Protein AF-A0A2I0QW01-F1 (afdb_monomer)

InterPro domains:
  IPR014247 Sporulation lipoprotein YhcN/YlaJ [TIGR02898] (6-154)
  IPR019076 Sporulation lipoprotein YhcN/YlaJ-like [PF09580] (42-152)

pLDDT: mean 74.44, std 20.13, range [31.58, 97.44]

Nearest PDB structures (foldseek):
  7peg-assembly2_B  TM=7.016E-01  e=1.013E-04  Bacillus subtilis subsp. subtilis str. 168
  1yj7-assembly1_A  TM=6.387E-01  e=4.327E-04  Escherichia coli
  4oyc-assembly1_A  TM=6.445E-01  e=5.310E-03  Salmonella enterica subsp. enterica serovar Typhimurium str. LT2
  7pnw-assembly1_C  TM=6.372E-01  e=1.034E-01  Mus musculus
  8css-assembly1_C  TM=6.111E-01  e=2.972E-01  Homo sapiens

Structure (mmCIF, N/CA/C/O backbone):
data_AF-A0A2I0QW01-F1
#
_entry.id   AF-A0A2I0QW01-F1
#
loop_
_atom_site.group_PDB
_atom_site.id
_atom_site.type_symbol
_atom_site.label_atom_id
_atom_site.label_alt_id
_atom_site.label_comp_id
_atom_site.label_asym_id
_atom_site.label_entity_id
_atom_site.label_seq_id
_atom_site.pdbx_PDB_ins_code
_atom_site.Cartn_x
_atom_site.Cartn_y
_atom_site.Cartn_z
_atom_site.occupancy
_atom_site.B_iso_or_equiv
_atom_site.auth_seq_id
_atom_site.auth_comp_id
_atom_site.auth_asym_id
_atom_site.auth_atom_id
_atom_site.pdbx_PDB_model_num
ATOM 1 N N . MET A 1 1 ? 42.272 -13.228 -63.663 1.00 55.66 1 MET A N 1
ATOM 2 C CA . MET A 1 1 ? 41.146 -12.606 -62.938 1.00 55.66 1 MET A CA 1
ATOM 3 C C . MET A 1 1 ? 40.377 -13.722 -62.266 1.00 55.66 1 MET A C 1
ATOM 5 O O . MET A 1 1 ? 39.712 -14.513 -62.926 1.00 55.66 1 MET A O 1
ATOM 9 N N . ASP A 1 2 ? 40.617 -13.856 -60.971 1.00 59.88 2 ASP A N 1
ATOM 10 C CA . ASP A 1 2 ? 40.276 -15.014 -60.158 1.00 59.88 2 ASP A CA 1
ATOM 11 C C . ASP A 1 2 ? 38.780 -15.045 -59.821 1.00 59.88 2 ASP A C 1
ATOM 13 O O . ASP A 1 2 ? 38.305 -14.390 -58.896 1.00 59.88 2 ASP A O 1
ATOM 17 N N . TYR A 1 3 ? 38.022 -15.863 -60.555 1.00 69.38 3 TYR A N 1
ATOM 18 C CA . TYR A 1 3 ? 36.582 -16.099 -60.349 1.00 69.38 3 TYR A CA 1
ATOM 19 C C . TYR A 1 3 ? 36.246 -16.771 -59.001 1.00 69.38 3 TYR A C 1
ATOM 21 O O . TYR A 1 3 ? 35.075 -16.923 -58.644 1.00 69.38 3 TYR A O 1
ATOM 29 N N . LYS A 1 4 ? 37.269 -17.153 -58.223 1.00 63.94 4 LYS A N 1
ATOM 30 C CA . LYS A 1 4 ? 37.130 -17.674 -56.857 1.00 63.94 4 LYS A CA 1
ATOM 31 C C . LYS A 1 4 ? 36.632 -16.604 -55.877 1.00 63.94 4 LYS A C 1
ATOM 33 O O . LYS A 1 4 ? 35.818 -16.923 -55.019 1.00 63.94 4 LYS A O 1
ATOM 38 N N . GLY A 1 5 ? 37.037 -15.340 -56.044 1.00 63.25 5 GLY A N 1
ATOM 39 C CA . GLY A 1 5 ? 36.533 -14.230 -55.220 1.00 63.25 5 GLY A CA 1
ATOM 40 C C . GLY A 1 5 ? 35.102 -13.812 -55.578 1.00 63.25 5 GLY A C 1
ATOM 41 O O . GLY A 1 5 ? 34.325 -13.437 -54.705 1.00 63.25 5 GLY A O 1
ATOM 42 N N . LEU A 1 6 ? 34.728 -13.950 -56.855 1.00 65.06 6 LEU A N 1
ATOM 43 C CA . LEU A 1 6 ? 33.406 -13.570 -57.360 1.00 65.06 6 LEU A CA 1
ATOM 44 C C . LEU A 1 6 ? 32.291 -14.490 -56.834 1.00 65.06 6 LEU A C 1
ATOM 46 O O . LEU A 1 6 ? 31.213 -14.014 -56.491 1.00 65.06 6 LEU A O 1
ATOM 50 N N . ASN A 1 7 ? 32.566 -15.793 -56.699 1.00 66.06 7 ASN A N 1
ATOM 51 C CA . ASN A 1 7 ? 31.609 -16.736 -56.110 1.00 66.06 7 ASN A CA 1
ATOM 52 C C . ASN A 1 7 ? 31.378 -16.467 -54.614 1.00 66.06 7 ASN A C 1
ATOM 54 O O . ASN A 1 7 ? 30.243 -16.518 -54.154 1.00 66.06 7 ASN A O 1
ATOM 58 N N . ILE A 1 8 ? 32.427 -16.115 -53.865 1.00 76.38 8 ILE A N 1
ATOM 59 C CA . ILE A 1 8 ? 32.312 -15.778 -52.437 1.00 76.38 8 ILE A CA 1
ATOM 60 C C . ILE A 1 8 ? 31.498 -14.493 -52.227 1.00 76.38 8 ILE A C 1
ATOM 62 O O . ILE A 1 8 ? 30.670 -14.434 -51.322 1.00 76.38 8 ILE A O 1
ATOM 66 N N . MET A 1 9 ? 31.664 -13.495 -53.098 1.00 72.19 9 MET A N 1
ATOM 67 C CA . MET A 1 9 ? 30.919 -12.235 -53.009 1.00 72.19 9 MET A CA 1
ATOM 68 C C . MET A 1 9 ? 29.426 -12.402 -53.357 1.00 72.19 9 MET A C 1
ATOM 70 O O . MET A 1 9 ? 28.576 -11.793 -52.711 1.00 72.19 9 MET A O 1
ATOM 74 N N . MET A 1 10 ? 29.094 -13.308 -54.286 1.00 72.50 10 MET A N 1
ATOM 75 C CA . MET A 1 10 ? 27.709 -13.670 -54.628 1.00 72.50 10 MET A CA 1
ATOM 76 C C . MET A 1 10 ? 26.971 -14.364 -53.466 1.00 72.50 10 MET A C 1
ATOM 78 O O . MET A 1 10 ? 25.792 -14.099 -53.239 1.00 72.50 10 MET A O 1
ATOM 82 N N . PHE A 1 11 ? 27.657 -15.215 -52.694 1.00 71.81 11 PHE A N 1
ATOM 83 C CA . PHE A 1 11 ? 27.055 -15.906 -51.545 1.00 71.81 11 PHE A CA 1
ATOM 84 C C . PHE A 1 11 ? 26.745 -14.966 -50.367 1.00 71.81 11 PHE A C 1
ATOM 86 O O . PHE A 1 11 ? 25.762 -15.182 -49.666 1.00 71.81 11 PHE A O 1
ATOM 93 N N . ILE A 1 12 ? 27.529 -13.902 -50.167 1.00 74.88 12 ILE A N 1
ATOM 94 C CA . ILE A 1 12 ? 27.337 -12.936 -49.066 1.00 74.88 12 ILE A CA 1
ATOM 95 C C . ILE A 1 12 ? 26.105 -12.045 -49.299 1.00 74.88 12 ILE A C 1
ATOM 97 O O . ILE A 1 12 ? 25.395 -11.710 -48.353 1.00 74.88 12 ILE A O 1
ATOM 101 N N . ILE A 1 13 ? 25.796 -11.714 -50.557 1.00 70.19 13 ILE A N 1
ATOM 102 C CA . ILE A 1 13 ? 24.611 -10.918 -50.921 1.00 70.19 13 ILE A CA 1
ATOM 103 C C . ILE A 1 13 ? 23.311 -11.706 -50.678 1.00 70.19 13 ILE A C 1
ATOM 105 O O . ILE A 1 13 ? 22.286 -11.113 -50.343 1.00 70.19 13 ILE A O 1
ATOM 109 N N . LEU A 1 14 ? 23.356 -13.042 -50.761 1.00 67.25 14 LEU A N 1
ATOM 110 C CA . LEU A 1 14 ? 22.191 -13.902 -50.537 1.00 67.25 14 LEU A CA 1
ATOM 111 C C . LEU A 1 14 ? 21.711 -13.906 -49.069 1.00 67.25 14 LEU A C 1
ATOM 113 O O . LEU A 1 14 ? 20.537 -14.160 -48.817 1.00 67.25 14 LEU A O 1
ATOM 117 N N . PHE A 1 15 ? 22.586 -13.589 -48.106 1.00 64.62 15 PHE A N 1
ATOM 118 C CA . PHE A 1 15 ? 22.246 -13.567 -46.675 1.00 64.62 15 PHE A CA 1
ATOM 119 C C . PHE A 1 15 ? 21.577 -12.264 -46.203 1.00 64.62 15 PHE A C 1
ATOM 121 O O . PHE A 1 15 ? 21.028 -12.231 -45.106 1.00 64.62 15 PHE A O 1
ATOM 128 N N . LEU A 1 16 ? 21.572 -11.201 -47.016 1.00 63.69 16 LEU A N 1
ATOM 129 C CA . LEU A 1 16 ? 21.023 -9.888 -46.637 1.00 63.69 16 LEU A CA 1
ATOM 130 C C . LEU A 1 16 ? 19.553 -9.680 -47.058 1.00 63.69 16 LEU A C 1
ATOM 132 O O . LEU A 1 16 ? 18.967 -8.654 -46.728 1.00 63.69 16 LEU A O 1
ATOM 136 N N . ALA A 1 17 ? 18.937 -10.645 -47.753 1.00 62.34 17 ALA A N 1
ATOM 137 C CA . ALA A 1 17 ? 17.557 -10.553 -48.250 1.00 62.34 17 ALA A CA 1
ATOM 138 C C . ALA A 1 17 ? 16.500 -11.221 -47.340 1.00 62.34 17 ALA A C 1
ATOM 140 O O . ALA A 1 17 ? 15.369 -11.447 -47.766 1.00 62.34 17 ALA A O 1
ATOM 141 N N . GLY A 1 18 ? 16.846 -11.555 -46.093 1.00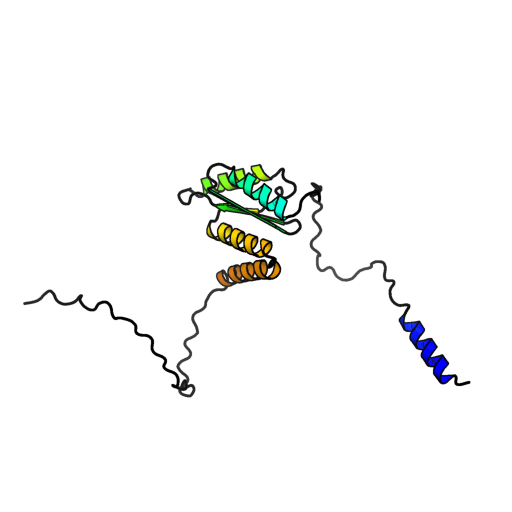 61.19 18 GLY A N 1
ATOM 142 C CA . GLY A 1 18 ? 15.973 -12.284 -45.170 1.00 61.19 18 GLY A CA 1
ATOM 143 C C . GLY A 1 18 ? 15.555 -11.475 -43.947 1.00 61.19 18 GLY A C 1
ATOM 144 O O . GLY A 1 18 ? 15.992 -11.795 -42.853 1.00 61.19 18 GLY A O 1
ATOM 145 N N . CYS A 1 19 ? 14.716 -10.452 -44.119 1.00 58.41 19 CYS A N 1
ATOM 146 C CA . CYS A 1 19 ? 13.868 -9.912 -43.046 1.00 58.41 19 CYS A CA 1
ATOM 147 C C . CYS A 1 19 ? 12.691 -9.139 -43.657 1.00 58.41 19 CYS A C 1
ATOM 149 O O . CYS A 1 19 ? 12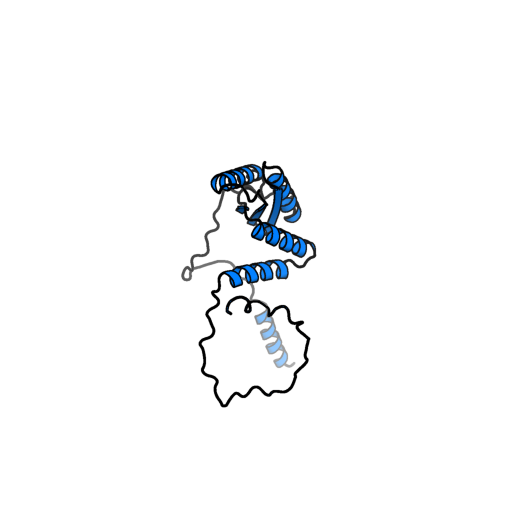.647 -7.914 -43.656 1.00 58.41 19 CYS A O 1
ATOM 151 N N . MET A 1 20 ? 11.726 -9.873 -44.211 1.00 55.88 20 MET A N 1
ATOM 152 C CA . MET A 1 20 ? 10.371 -9.363 -44.403 1.00 55.88 20 MET A CA 1
ATOM 153 C C . MET A 1 20 ? 9.405 -10.518 -44.155 1.00 55.88 20 MET A C 1
ATOM 155 O O . MET A 1 20 ? 9.206 -11.371 -45.014 1.00 55.88 20 MET A O 1
ATOM 159 N N . SER A 1 21 ? 8.858 -10.577 -42.942 1.00 48.28 21 SER A N 1
ATOM 160 C CA . SER A 1 21 ? 7.733 -11.446 -42.606 1.00 48.28 21 SER A CA 1
ATOM 161 C C . SER A 1 21 ? 6.620 -10.562 -42.072 1.00 48.28 21 SER A C 1
ATOM 163 O O . SER A 1 21 ? 6.708 -10.023 -40.970 1.00 48.28 21 SER A O 1
ATOM 165 N N . GLN A 1 22 ? 5.602 -10.383 -42.909 1.00 53.94 22 GLN A N 1
ATOM 166 C CA . GLN A 1 22 ? 4.330 -9.781 -42.560 1.00 53.94 22 GLN A CA 1
ATOM 167 C C . GLN A 1 22 ? 3.226 -10.813 -42.831 1.00 53.94 22 GLN A C 1
ATOM 169 O O . GLN A 1 22 ? 2.980 -11.187 -43.973 1.00 53.94 22 GLN A O 1
ATOM 174 N N . GLN A 1 23 ? 2.571 -11.201 -41.732 1.00 45.19 23 GLN A N 1
ATOM 175 C CA . GLN A 1 23 ? 1.178 -11.646 -41.594 1.00 45.19 23 GLN A CA 1
ATOM 176 C C . GLN A 1 23 ? 0.773 -13.112 -41.898 1.00 45.19 23 GLN A C 1
ATOM 178 O O . GLN A 1 23 ? 0.485 -13.493 -43.025 1.00 45.19 23 GLN A O 1
ATOM 183 N N . ASN A 1 24 ? 0.630 -13.853 -40.785 1.00 48.25 24 ASN A N 1
ATOM 184 C CA . ASN A 1 24 ? -0.524 -14.651 -40.321 1.00 48.25 24 ASN A CA 1
ATOM 185 C C . ASN A 1 24 ? -1.123 -15.743 -41.231 1.00 48.25 24 ASN A C 1
ATOM 187 O O . ASN A 1 24 ? -1.833 -15.366 -42.151 1.00 48.25 24 ASN A O 1
ATOM 191 N N . GLN A 1 25 ? -0.975 -17.038 -40.862 1.00 42.09 25 GLN A N 1
ATOM 192 C CA . GLN A 1 25 ? -2.038 -18.082 -40.833 1.00 42.09 25 GLN A CA 1
ATOM 193 C C . GLN A 1 25 ? -1.652 -19.303 -39.947 1.00 42.09 25 GLN A C 1
ATOM 195 O O . GLN A 1 25 ? -0.708 -20.021 -40.263 1.00 42.09 25 GLN A O 1
ATOM 200 N N . GLY A 1 26 ? -2.441 -19.560 -38.891 1.00 48.12 26 GLY A N 1
ATOM 201 C CA . GLY A 1 26 ? -2.984 -20.879 -38.494 1.00 48.12 26 GLY A CA 1
ATOM 202 C C . GLY A 1 26 ? -2.069 -22.009 -37.973 1.00 48.12 26 GLY A C 1
ATOM 203 O O . GLY A 1 26 ? -1.613 -22.841 -38.750 1.00 48.12 26 GLY A O 1
ATOM 204 N N . GLY A 1 27 ? -1.961 -22.145 -36.642 1.00 37.19 27 GLY A N 1
ATOM 205 C CA . GLY A 1 27 ? -1.456 -23.320 -35.894 1.00 37.19 27 GLY A CA 1
ATOM 206 C C . GLY A 1 27 ? -2.097 -23.382 -34.488 1.00 37.19 27 GLY A C 1
ATOM 207 O O . GLY A 1 27 ? -2.645 -22.368 -34.065 1.00 37.19 27 GLY A O 1
ATOM 208 N N . PRO A 1 28 ? -2.136 -24.541 -33.794 1.00 40.12 28 PRO A N 1
ATOM 209 C CA . PRO A 1 28 ? -3.174 -24.877 -32.813 1.00 40.12 28 PRO A CA 1
ATOM 210 C C . PRO A 1 28 ? -3.171 -23.949 -31.593 1.00 40.12 28 PRO A C 1
ATOM 212 O O . PRO A 1 28 ? -2.138 -23.717 -30.971 1.00 40.12 28 PRO A O 1
ATOM 215 N N . SER A 1 29 ? -4.363 -23.442 -31.275 1.00 44.88 29 SER A N 1
ATOM 216 C CA . SER A 1 29 ? -4.650 -22.480 -30.214 1.00 44.88 29 SER A CA 1
ATOM 217 C C . SER A 1 29 ? -4.234 -23.015 -28.841 1.00 44.88 29 SER A C 1
ATOM 219 O O . SER A 1 29 ? -4.903 -23.861 -28.254 1.00 44.88 29 SER A O 1
ATOM 221 N N . LEU A 1 30 ? -3.126 -22.492 -28.325 1.00 51.28 30 LEU A N 1
ATOM 222 C CA . LEU A 1 30 ? -3.057 -22.142 -26.913 1.00 51.28 30 LEU A CA 1
ATOM 223 C C . LEU A 1 30 ? -3.893 -20.864 -26.805 1.00 51.28 30 LEU A C 1
ATOM 225 O O . LEU A 1 30 ? -3.633 -19.920 -27.549 1.00 51.28 30 LEU A O 1
ATOM 229 N N . GLU A 1 31 ? -4.960 -20.872 -26.009 1.00 49.00 31 GLU A N 1
ATOM 230 C CA . GLU A 1 31 ? -5.765 -19.674 -25.761 1.00 49.00 31 GL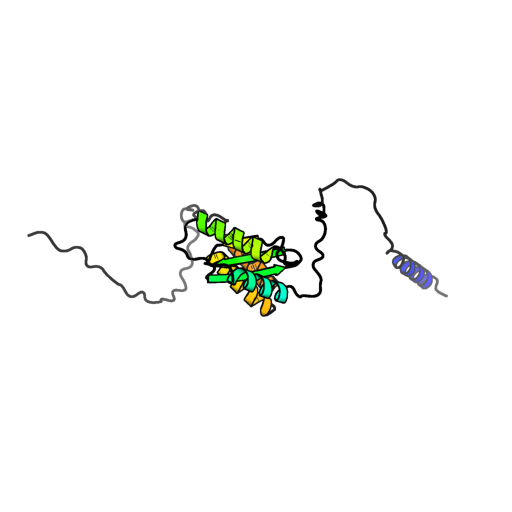U A CA 1
ATOM 231 C C . GLU A 1 31 ? -4.843 -18.583 -25.199 1.00 49.00 31 GLU A C 1
ATOM 233 O O . GLU A 1 31 ? -4.453 -18.616 -24.032 1.00 49.00 31 GLU A O 1
ATOM 238 N N . GLU A 1 32 ? -4.441 -17.635 -26.051 1.00 51.50 32 GLU A N 1
ATOM 239 C CA . GLU A 1 32 ? -3.926 -16.357 -25.579 1.00 51.50 32 GLU A CA 1
ATOM 240 C C . GLU A 1 32 ? -5.040 -15.699 -24.759 1.00 51.50 32 GLU A C 1
ATOM 242 O O . GLU A 1 32 ? -6.198 -15.713 -25.196 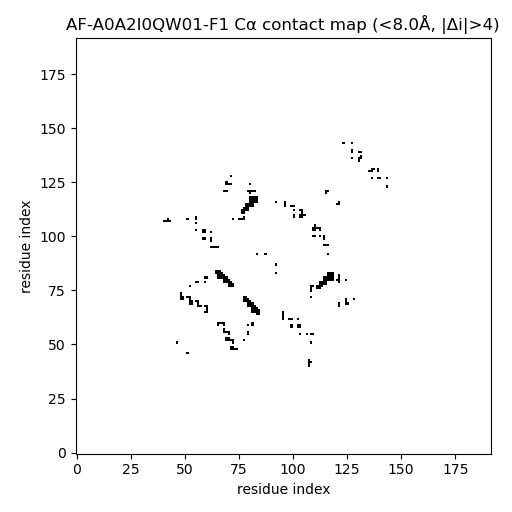1.00 51.50 32 GLU A O 1
ATOM 247 N N . PRO A 1 33 ? -4.733 -15.138 -23.577 1.00 50.19 33 PRO A N 1
ATOM 248 C CA . PRO A 1 33 ? -5.727 -14.423 -22.802 1.00 50.19 33 PRO A CA 1
ATOM 249 C C . PRO A 1 33 ? -6.239 -13.273 -23.668 1.00 50.19 33 PRO A C 1
ATOM 251 O O . PRO A 1 33 ? -5.502 -12.345 -23.999 1.00 50.19 33 PRO A O 1
ATOM 254 N N . THR A 1 34 ? -7.498 -13.373 -24.089 1.00 44.16 34 THR A N 1
ATOM 255 C CA . THR A 1 34 ? -8.170 -12.346 -24.879 1.00 44.16 34 THR A CA 1
ATOM 256 C C . THR A 1 34 ? -8.015 -11.003 -24.168 1.00 44.16 34 THR A C 1
ATOM 258 O O . THR A 1 34 ? -8.375 -10.931 -22.987 1.00 44.16 34 THR A O 1
ATOM 261 N N . PRO A 1 35 ? -7.514 -9.945 -24.833 1.00 50.34 35 PRO A N 1
ATOM 262 C CA . PRO A 1 35 ? -7.499 -8.624 -24.236 1.00 50.34 35 PRO A CA 1
ATOM 263 C C . PRO A 1 35 ? -8.955 -8.224 -24.033 1.00 50.34 35 PRO A C 1
ATOM 265 O O . PRO A 1 35 ? -9.723 -8.076 -24.986 1.00 50.34 35 PRO A O 1
ATOM 268 N N . ILE A 1 36 ? -9.352 -8.149 -22.768 1.00 52.00 36 ILE A N 1
ATOM 269 C CA . ILE A 1 36 ? -10.667 -7.678 -22.370 1.00 52.00 36 ILE A CA 1
ATOM 270 C C . ILE A 1 36 ? -10.690 -6.207 -22.781 1.00 52.00 36 ILE A C 1
ATOM 272 O O . ILE A 1 36 ? -10.013 -5.376 -22.182 1.00 52.00 36 ILE A O 1
ATOM 276 N N . SER A 1 37 ? -11.385 -5.905 -23.878 1.00 50.03 37 SER A N 1
ATOM 277 C CA . SER A 1 37 ? -11.660 -4.532 -24.286 1.00 50.03 37 SER A CA 1
ATOM 278 C C . SER A 1 37 ? -12.741 -4.001 -23.354 1.00 50.03 37 SER A C 1
ATOM 280 O O . SER A 1 37 ? -13.929 -3.998 -23.672 1.00 50.03 37 SER A O 1
ATOM 282 N N . ASP A 1 38 ? -12.313 -3.615 -22.160 1.00 53.06 38 ASP A N 1
ATOM 283 C CA . ASP A 1 38 ? -13.082 -2.700 -21.344 1.00 53.06 38 ASP A CA 1
ATOM 284 C C . ASP A 1 38 ? -13.072 -1.362 -22.071 1.00 53.06 38 ASP A C 1
ATOM 286 O O . ASP A 1 38 ? -12.026 -0.912 -22.534 1.00 53.06 38 ASP A O 1
ATOM 290 N N . SER A 1 39 ? -14.246 -0.759 -22.247 1.00 46.84 39 SER A N 1
ATOM 291 C CA . SER A 1 39 ? -14.389 0.584 -22.805 1.00 46.84 39 SER A CA 1
ATOM 292 C C . SER A 1 39 ? -13.440 1.526 -22.066 1.00 46.84 39 SER A C 1
ATOM 294 O O . SER A 1 39 ? -13.676 1.865 -20.906 1.00 46.84 39 SER A O 1
ATOM 296 N N . GLU A 1 40 ? -12.343 1.844 -22.743 1.00 49.44 40 GLU A N 1
ATOM 297 C CA . GLU A 1 40 ? -11.096 2.350 -22.190 1.00 49.44 40 GLU A CA 1
ATOM 298 C C . GLU A 1 40 ? -11.369 3.715 -21.554 1.00 49.44 40 GLU A C 1
ATOM 300 O O . GLU A 1 40 ? -11.546 4.724 -22.239 1.00 49.44 40 GLU A O 1
ATOM 305 N N . ILE A 1 41 ? -11.431 3.764 -20.219 1.00 49.75 41 ILE A N 1
ATOM 306 C CA . ILE A 1 41 ? -10.992 4.977 -19.537 1.00 49.75 41 ILE A CA 1
ATOM 307 C C . ILE A 1 41 ? -9.523 5.054 -19.926 1.00 49.75 41 ILE A C 1
ATOM 309 O O . ILE A 1 41 ? -8.710 4.337 -19.346 1.00 49.75 41 ILE A O 1
ATOM 313 N N . GLU A 1 42 ? -9.201 5.819 -20.974 1.00 49.78 42 GLU A N 1
ATOM 314 C CA . GLU A 1 42 ? -7.811 5.995 -21.368 1.00 49.78 42 GLU A CA 1
ATOM 315 C C . GLU A 1 42 ? -7.062 6.440 -20.116 1.00 49.78 42 GLU A C 1
ATOM 317 O O . GLU A 1 42 ? -7.356 7.493 -19.533 1.00 49.78 42 GLU A O 1
ATOM 322 N N . GLN A 1 43 ? -6.129 5.600 -19.663 1.00 56.06 43 GLN A N 1
ATOM 323 C CA . GLN A 1 43 ? -5.138 5.989 -18.678 1.00 56.06 43 GLN A CA 1
ATOM 324 C C . GLN A 1 43 ? -4.316 7.082 -19.343 1.00 56.06 43 GLN A C 1
ATOM 326 O O . GLN A 1 43 ? -3.328 6.825 -20.024 1.00 56.06 43 GLN A O 1
ATOM 331 N N . SER A 1 44 ? -4.810 8.314 -19.217 1.00 55.00 44 SER A N 1
ATOM 332 C CA . SER A 1 44 ? -4.155 9.510 -19.707 1.00 55.00 44 SER A CA 1
ATOM 333 C C . SER A 1 44 ? -2.715 9.466 -19.209 1.00 55.00 44 SER A C 1
ATOM 335 O O . SER A 1 44 ? -2.446 9.521 -18.006 1.00 55.00 44 SER A O 1
ATOM 337 N N . ASN A 1 45 ? -1.791 9.338 -20.161 1.00 53.53 45 ASN A N 1
ATOM 338 C CA . ASN A 1 45 ? -0.349 9.238 -19.947 1.00 53.53 45 ASN A CA 1
ATOM 339 C C . ASN A 1 45 ? 0.270 10.536 -19.388 1.00 53.53 45 ASN A C 1
ATOM 341 O O . ASN A 1 45 ? 1.488 10.701 -19.406 1.00 53.53 45 ASN A O 1
ATOM 345 N N . GLU A 1 46 ? -0.537 11.484 -18.905 1.00 58.94 46 GLU A N 1
ATOM 346 C CA . GLU A 1 46 ? -0.047 12.743 -18.340 1.00 58.94 46 GLU A CA 1
ATOM 347 C C . GLU A 1 46 ? 0.679 12.548 -16.998 1.00 58.94 46 GLU A C 1
ATOM 349 O O . GLU A 1 46 ? 1.470 13.404 -16.597 1.00 58.94 46 GLU A O 1
ATOM 354 N N . HIS A 1 47 ? 0.478 11.412 -16.318 1.00 67.00 47 HIS A N 1
ATOM 355 C CA . HIS A 1 47 ? 1.053 11.151 -14.999 1.00 67.00 47 HIS A CA 1
ATOM 356 C C . HIS A 1 47 ? 1.862 9.853 -14.940 1.00 67.00 47 HIS A C 1
ATOM 358 O O . HIS A 1 47 ? 1.413 8.792 -15.355 1.00 67.00 47 HIS A O 1
ATOM 364 N N . SER A 1 48 ? 3.053 9.934 -14.338 1.00 86.62 48 SER A N 1
ATOM 365 C CA . SER A 1 48 ? 3.871 8.760 -14.002 1.00 86.62 48 SER A CA 1
ATOM 366 C C . SER A 1 48 ? 3.180 7.884 -12.951 1.00 86.62 48 SER A C 1
ATOM 368 O O . SER A 1 48 ? 2.529 8.407 -12.042 1.00 86.62 48 SER A O 1
ATOM 370 N N . ASN A 1 49 ? 3.422 6.570 -12.991 1.00 87.44 49 ASN A N 1
ATOM 371 C CA . ASN A 1 49 ? 2.979 5.595 -11.985 1.00 87.44 49 ASN A CA 1
ATOM 372 C C . ASN A 1 49 ? 3.252 6.050 -10.545 1.00 87.44 49 ASN A C 1
ATOM 374 O O . ASN A 1 49 ? 2.446 5.811 -9.654 1.00 87.44 49 ASN A O 1
ATOM 378 N N . GLN A 1 50 ? 4.362 6.752 -10.305 1.00 88.38 50 GLN A N 1
ATOM 379 C CA . GLN A 1 50 ? 4.690 7.284 -8.978 1.00 88.38 50 GLN A CA 1
ATOM 380 C C . GLN A 1 50 ? 3.740 8.407 -8.540 1.00 88.38 50 GLN A C 1
ATOM 382 O O . GLN A 1 50 ? 3.388 8.502 -7.365 1.00 88.38 50 GLN A O 1
ATOM 387 N N . GLN A 1 51 ? 3.326 9.267 -9.473 1.00 91.62 51 GLN A N 1
ATOM 388 C CA . GLN A 1 51 ? 2.360 10.331 -9.199 1.00 91.62 51 GLN A CA 1
ATOM 389 C C . GLN A 1 51 ? 0.968 9.742 -8.968 1.00 91.62 51 GLN A C 1
ATOM 391 O O . GLN A 1 51 ? 0.297 10.141 -8.019 1.00 91.62 51 GLN A O 1
ATOM 396 N N . ALA A 1 52 ? 0.575 8.761 -9.787 1.00 92.25 52 ALA A N 1
ATOM 397 C CA . ALA A 1 52 ? -0.666 8.016 -9.611 1.00 92.25 52 ALA A CA 1
ATOM 398 C C . ALA A 1 52 ? -0.703 7.312 -8.248 1.00 92.25 52 ALA A C 1
ATOM 400 O O . ALA A 1 52 ? -1.624 7.541 -7.471 1.00 92.25 52 ALA A O 1
ATOM 401 N N . ALA A 1 53 ? 0.341 6.553 -7.903 1.00 93.75 53 ALA A N 1
ATOM 402 C CA . ALA A 1 53 ? 0.475 5.890 -6.609 1.00 93.75 53 ALA A CA 1
ATOM 403 C C . ALA A 1 53 ? 0.341 6.879 -5.441 1.00 93.75 53 ALA A C 1
ATOM 405 O O . ALA A 1 53 ? -0.455 6.661 -4.535 1.00 93.75 53 ALA A O 1
ATOM 406 N N . LYS A 1 54 ? 1.054 8.011 -5.487 1.00 95.06 54 LYS A N 1
ATOM 407 C CA . LYS A 1 54 ? 0.967 9.035 -4.437 1.00 95.06 54 LYS A CA 1
ATOM 408 C C . LYS A 1 54 ? -0.443 9.619 -4.297 1.00 95.06 54 LYS A C 1
ATOM 410 O O . LYS A 1 54 ? -0.907 9.858 -3.186 1.00 95.06 54 LYS A O 1
ATOM 415 N N . ARG A 1 55 ? -1.115 9.886 -5.417 1.00 95.50 55 ARG A N 1
ATOM 416 C CA . ARG A 1 55 ? -2.478 10.429 -5.420 1.00 95.50 55 ARG A CA 1
ATOM 417 C C . ARG A 1 55 ? -3.473 9.417 -4.856 1.00 95.50 55 ARG A C 1
ATOM 419 O O . ARG A 1 55 ? -4.264 9.770 -3.991 1.00 95.50 55 ARG A O 1
ATOM 426 N N . LEU A 1 56 ? -3.393 8.165 -5.301 1.00 96.25 56 LEU A N 1
ATOM 427 C CA . LEU A 1 56 ? -4.255 7.074 -4.848 1.00 96.25 56 LEU A CA 1
ATOM 428 C C . LEU A 1 56 ? -4.072 6.763 -3.363 1.00 96.25 56 LEU A C 1
ATOM 430 O O . LEU A 1 56 ? -5.064 6.588 -2.663 1.00 96.25 56 LEU A O 1
ATOM 434 N N . SER A 1 57 ? -2.828 6.733 -2.868 1.00 97.00 57 SER A N 1
ATOM 435 C CA . SER A 1 57 ? -2.576 6.548 -1.437 1.00 97.00 57 SER A CA 1
ATOM 436 C C . SER A 1 57 ? -3.193 7.683 -0.629 1.00 97.00 57 SER A C 1
ATOM 438 O O . SER A 1 57 ? -3.832 7.431 0.379 1.00 97.00 57 SER A O 1
ATOM 440 N N . GLN A 1 58 ? -3.081 8.925 -1.105 1.00 97.25 58 GLN A N 1
ATOM 441 C CA . GLN A 1 58 ? -3.653 10.072 -0.410 1.00 97.25 58 GLN A CA 1
ATOM 442 C C . GLN A 1 58 ? -5.189 10.035 -0.377 1.00 97.25 58 GLN A C 1
ATOM 444 O O . GLN A 1 58 ? -5.772 10.181 0.690 1.00 97.25 58 GLN A O 1
ATOM 449 N N . LEU A 1 59 ? -5.836 9.738 -1.509 1.00 97.44 59 LEU A N 1
ATOM 450 C CA . LEU A 1 59 ? -7.291 9.549 -1.570 1.00 97.44 59 LEU A CA 1
ATOM 451 C C . LEU A 1 59 ? -7.774 8.427 -0.640 1.00 97.44 59 LEU A C 1
ATOM 453 O O . LEU A 1 59 ? -8.827 8.548 -0.020 1.00 97.44 59 LEU A O 1
ATOM 457 N N . ALA A 1 60 ? -7.014 7.335 -0.542 1.00 97.25 60 ALA A N 1
ATOM 458 C CA . ALA A 1 60 ? -7.332 6.228 0.350 1.00 97.25 60 ALA A CA 1
ATOM 459 C C . ALA A 1 60 ? -7.154 6.602 1.832 1.00 97.25 60 ALA A C 1
ATOM 461 O O . ALA A 1 60 ? -8.005 6.246 2.644 1.00 97.25 60 ALA A O 1
ATOM 462 N N . SER A 1 61 ? -6.094 7.339 2.182 1.00 96.69 61 SER A N 1
ATOM 463 C CA . SER A 1 61 ? -5.844 7.823 3.548 1.00 96.69 61 SER A CA 1
ATOM 464 C C . SER A 1 61 ? -6.904 8.805 4.050 1.00 96.69 61 SER A C 1
ATOM 466 O O . SER A 1 61 ? -7.138 8.877 5.251 1.00 96.69 61 SER A O 1
ATOM 468 N N . ASP A 1 62 ? -7.567 9.539 3.154 1.00 96.56 62 ASP A N 1
ATOM 469 C CA . ASP A 1 62 ? -8.626 10.489 3.521 1.00 96.56 62 ASP A CA 1
ATOM 470 C C . ASP A 1 62 ? -9.950 9.794 3.918 1.00 96.56 62 ASP A C 1
ATOM 472 O O . ASP A 1 62 ? -10.883 10.440 4.408 1.00 96.56 62 ASP A O 1
ATOM 476 N N . VAL A 1 63 ? -10.063 8.473 3.725 1.00 96.56 63 VAL A N 1
ATOM 477 C CA . VAL A 1 63 ? -11.252 7.703 4.112 1.00 96.56 63 VAL A CA 1
ATOM 478 C C . VAL A 1 63 ? -11.298 7.504 5.635 1.00 96.56 63 VAL A C 1
ATOM 480 O O . VAL A 1 63 ? -10.309 7.093 6.241 1.00 96.56 63 VAL A O 1
ATOM 483 N N . PRO A 1 64 ? -12.456 7.710 6.294 1.00 94.00 64 PRO A N 1
ATOM 484 C CA . PRO A 1 64 ? -12.573 7.527 7.737 1.00 94.00 64 PRO A CA 1
ATOM 485 C C . PRO A 1 64 ? -12.157 6.132 8.217 1.00 94.00 64 PRO A C 1
ATOM 487 O O . PRO A 1 64 ? -12.603 5.117 7.675 1.00 94.00 64 PRO A O 1
ATOM 490 N N . ASN A 1 65 ? -11.408 6.103 9.323 1.00 92.00 65 ASN A N 1
ATOM 491 C CA . ASN A 1 65 ? -10.854 4.899 9.961 1.00 92.00 65 ASN A CA 1
ATOM 492 C C . ASN A 1 65 ? -9.749 4.191 9.154 1.00 92.00 65 ASN A C 1
ATOM 494 O O . ASN A 1 65 ? -9.381 3.066 9.491 1.00 92.00 65 ASN A O 1
ATOM 498 N N . VAL A 1 66 ? -9.209 4.844 8.120 1.00 94.50 66 VAL A N 1
ATOM 499 C CA . VAL A 1 66 ? -7.910 4.496 7.538 1.00 94.50 66 VAL A CA 1
ATOM 500 C C . VAL A 1 66 ? -6.833 5.248 8.317 1.00 94.50 66 VAL A C 1
ATOM 502 O O . VAL A 1 66 ? -6.903 6.465 8.467 1.00 94.50 66 VAL A O 1
ATOM 505 N N . GLN A 1 67 ? -5.865 4.516 8.862 1.00 93.56 67 GLN A N 1
ATOM 506 C CA . GLN A 1 67 ? -4.745 5.082 9.618 1.00 93.56 67 GLN A CA 1
ATOM 507 C C . GLN A 1 67 ? -3.618 5.512 8.678 1.00 93.56 67 GLN A C 1
ATOM 509 O O . GLN A 1 67 ? -3.055 6.595 8.822 1.00 93.56 67 GLN A O 1
ATOM 514 N N . ASP A 1 68 ? -3.320 4.663 7.695 1.00 94.38 68 ASP A N 1
ATOM 515 C CA . ASP A 1 68 ? -2.349 4.908 6.637 1.00 94.38 68 ASP A CA 1
ATOM 516 C C . ASP A 1 68 ? -2.765 4.162 5.364 1.00 94.38 68 ASP A C 1
ATOM 518 O O . ASP A 1 68 ? -3.511 3.180 5.412 1.00 94.38 68 ASP A O 1
ATOM 522 N N . ALA A 1 69 ? -2.275 4.614 4.213 1.00 96.00 69 ALA A N 1
ATOM 523 C CA . ALA A 1 69 ? -2.468 3.903 2.960 1.00 96.00 69 ALA A CA 1
ATOM 524 C C . ALA A 1 69 ? -1.215 3.957 2.092 1.00 96.00 69 ALA A C 1
ATOM 526 O O . ALA A 1 69 ? -0.510 4.960 2.008 1.00 96.00 69 ALA A O 1
ATOM 527 N N . THR A 1 70 ? -0.961 2.865 1.380 1.00 96.56 70 THR A N 1
ATOM 528 C CA . THR A 1 70 ? 0.117 2.761 0.401 1.00 96.56 70 THR A CA 1
ATOM 529 C C . THR A 1 70 ? -0.444 2.234 -0.906 1.00 96.56 70 THR A C 1
ATOM 531 O O . THR A 1 70 ? -1.140 1.223 -0.925 1.00 96.56 70 THR A O 1
ATOM 534 N N . ALA A 1 71 ? -0.101 2.885 -2.015 1.00 95.38 71 ALA A N 1
ATOM 535 C CA . ALA A 1 71 ? -0.446 2.407 -3.344 1.00 95.38 71 ALA A CA 1
ATOM 536 C C . ALA A 1 71 ? 0.809 2.084 -4.155 1.00 95.38 71 ALA A C 1
ATOM 538 O O . ALA A 1 71 ? 1.833 2.763 -4.047 1.00 95.38 71 ALA A O 1
ATOM 539 N N . VAL A 1 72 ? 0.704 1.057 -4.990 1.00 92.75 72 VAL A N 1
ATOM 540 C CA . VAL A 1 72 ? 1.720 0.664 -5.965 1.00 92.75 72 VAL A CA 1
ATOM 541 C C . VAL A 1 72 ? 1.037 0.541 -7.318 1.00 92.75 72 VAL A C 1
ATOM 543 O O . VAL A 1 72 ? 0.011 -0.127 -7.439 1.00 92.75 72 VAL A O 1
ATOM 546 N N . VAL A 1 73 ? 1.616 1.195 -8.324 1.00 91.31 73 VAL A N 1
ATOM 547 C CA . VAL A 1 73 ? 1.116 1.209 -9.702 1.00 91.31 73 VAL A CA 1
ATOM 548 C C . VAL A 1 73 ? 2.203 0.652 -10.615 1.00 91.31 73 VAL A C 1
ATOM 550 O O . VAL A 1 73 ? 3.326 1.165 -10.638 1.00 91.31 73 VAL A O 1
ATOM 553 N N . PHE A 1 74 ? 1.880 -0.397 -11.366 1.00 83.62 74 PHE A N 1
ATOM 554 C CA . PHE A 1 74 ? 2.790 -1.041 -12.310 1.00 83.62 74 PHE A CA 1
ATOM 555 C C . PHE A 1 74 ? 2.033 -1.447 -13.578 1.00 83.62 74 PHE A C 1
ATOM 557 O O . PHE A 1 74 ? 1.097 -2.241 -13.543 1.00 83.62 74 PHE A O 1
ATOM 564 N N . GLY A 1 75 ? 2.434 -0.886 -14.721 1.00 80.94 75 GLY A N 1
ATOM 565 C CA . GLY A 1 75 ? 1.649 -1.002 -15.952 1.00 80.94 75 GLY A CA 1
ATOM 566 C C . GLY A 1 75 ? 0.208 -0.526 -15.733 1.00 80.94 75 GLY A C 1
ATOM 567 O O . GLY A 1 75 ? -0.004 0.556 -15.193 1.00 80.94 75 GLY A O 1
ATOM 568 N N . SER A 1 76 ? -0.758 -1.363 -16.108 1.00 80.62 76 SER A N 1
ATOM 569 C CA . SER A 1 76 ? -2.196 -1.139 -15.912 1.00 80.62 76 SER A CA 1
ATOM 570 C C . SER A 1 76 ? -2.725 -1.611 -14.550 1.00 80.62 76 SER A C 1
ATOM 572 O O . SER A 1 76 ? -3.916 -1.475 -14.275 1.00 80.62 76 SER A O 1
ATOM 574 N N . TYR A 1 77 ? -1.869 -2.173 -13.693 1.00 87.94 77 TYR A N 1
ATOM 575 C CA . TYR A 1 77 ? -2.266 -2.729 -12.404 1.00 87.94 77 TYR A CA 1
ATOM 576 C C . TYR A 1 77 ? -2.011 -1.750 -11.262 1.00 87.94 77 TYR A C 1
ATOM 578 O O . TYR A 1 77 ? -0.952 -1.123 -11.170 1.00 87.94 77 TYR A O 1
ATOM 586 N N . THR A 1 78 ? -2.963 -1.715 -10.334 1.00 93.94 78 THR A N 1
ATOM 587 C CA . THR A 1 78 ? -2.896 -0.900 -9.123 1.00 93.94 78 THR A CA 1
ATOM 588 C C . THR A 1 78 ? -3.266 -1.739 -7.912 1.00 93.94 78 THR A C 1
ATOM 590 O O . THR A 1 78 ? -4.294 -2.416 -7.896 1.00 93.94 78 THR A O 1
ATOM 593 N N . ILE A 1 79 ? -2.448 -1.660 -6.867 1.00 95.19 79 ILE A N 1
ATOM 594 C CA . ILE A 1 79 ? -2.733 -2.255 -5.561 1.00 95.19 79 ILE A CA 1
ATOM 595 C C . ILE A 1 79 ? -2.705 -1.141 -4.523 1.00 95.19 79 ILE A C 1
ATOM 597 O O . ILE A 1 79 ? -1.767 -0.346 -4.497 1.00 95.19 79 ILE A O 1
ATOM 601 N N . VAL A 1 80 ? -3.722 -1.098 -3.666 1.00 97.19 80 VAL A N 1
ATOM 602 C CA . VAL A 1 80 ? -3.831 -0.159 -2.549 1.00 97.19 80 VAL A CA 1
ATOM 603 C C . VAL A 1 80 ? -3.936 -0.959 -1.256 1.00 97.19 80 VAL A C 1
ATOM 605 O O . VAL A 1 80 ? -4.944 -1.616 -0.995 1.00 97.19 80 VAL A O 1
ATOM 608 N N . GLY A 1 81 ? -2.877 -0.917 -0.455 1.00 96.62 81 GLY A N 1
ATOM 609 C CA . GLY A 1 81 ? -2.885 -1.379 0.927 1.00 96.62 81 GLY A CA 1
ATOM 610 C C . GLY A 1 81 ? -3.411 -0.277 1.835 1.00 96.62 81 GLY A C 1
ATOM 611 O O . GLY A 1 81 ? -2.966 0.866 1.732 1.00 96.62 81 GLY A O 1
ATOM 612 N N . VAL A 1 82 ? -4.357 -0.616 2.701 1.00 96.25 82 VAL A N 1
ATOM 613 C CA . VAL A 1 82 ? -4.873 0.271 3.739 1.00 96.25 82 VAL A CA 1
ATOM 614 C C . VAL A 1 82 ? -4.643 -0.348 5.107 1.00 96.25 82 VAL A C 1
ATOM 616 O O . VAL A 1 82 ? -4.984 -1.506 5.353 1.00 96.25 82 VAL A O 1
ATOM 619 N N . ASP A 1 83 ? -4.072 0.449 5.998 1.00 94.69 83 ASP A N 1
ATOM 620 C CA . ASP A 1 83 ? -3.988 0.143 7.414 1.00 94.69 83 ASP A CA 1
ATOM 621 C C . ASP A 1 83 ? -5.247 0.678 8.102 1.00 94.69 83 ASP A C 1
ATOM 623 O O . ASP A 1 83 ? -5.607 1.850 7.968 1.00 94.69 83 ASP A O 1
ATOM 627 N N . VAL A 1 84 ? -5.950 -0.200 8.805 1.00 91.38 84 VAL A N 1
ATOM 628 C CA . VAL A 1 84 ? -7.209 0.087 9.496 1.00 91.38 84 VAL A CA 1
ATOM 629 C C . VAL A 1 84 ? -7.060 -0.313 10.953 1.00 91.38 84 VAL A C 1
ATOM 631 O O . VAL A 1 84 ? -6.230 -1.155 11.284 1.00 91.38 84 VAL A O 1
ATOM 634 N N . ASP A 1 85 ? -7.870 0.276 11.826 1.00 85.69 85 ASP A N 1
ATOM 635 C CA . ASP A 1 85 ? -7.841 -0.064 13.249 1.00 85.69 85 ASP A CA 1
ATOM 636 C C . ASP A 1 85 ? -8.081 -1.578 13.464 1.00 85.69 85 ASP A C 1
ATOM 638 O O . ASP A 1 85 ? -9.023 -2.168 12.920 1.00 85.69 85 ASP A O 1
ATOM 642 N N . GLY A 1 86 ? -7.187 -2.209 14.233 1.00 81.56 86 GLY A N 1
ATOM 643 C CA . GLY A 1 86 ? -7.175 -3.647 14.498 1.00 81.56 86 GLY A CA 1
ATOM 644 C C . GLY A 1 86 ? -8.336 -4.133 15.369 1.00 81.56 86 GLY A C 1
ATOM 645 O O . GLY A 1 86 ? -8.644 -5.325 15.346 1.00 81.56 86 GLY A O 1
ATOM 646 N N . ASP A 1 87 ? -9.014 -3.228 16.079 1.00 87.06 87 ASP A N 1
ATOM 647 C CA . ASP A 1 87 ? -10.184 -3.549 16.904 1.00 87.06 87 ASP A CA 1
ATOM 648 C C . ASP A 1 87 ? -11.493 -3.602 16.088 1.00 87.06 87 ASP A C 1
ATOM 650 O O . ASP A 1 87 ? -12.569 -3.907 16.618 1.00 87.06 87 ASP A O 1
ATOM 654 N N . LEU A 1 88 ? -11.432 -3.323 14.780 1.00 87.94 88 LEU A N 1
ATOM 655 C CA . LEU A 1 88 ? -12.599 -3.337 13.906 1.00 87.94 88 LEU A CA 1
ATOM 656 C C . LEU A 1 88 ? -13.046 -4.753 13.543 1.00 87.94 88 LEU A C 1
ATOM 658 O O . LEU A 1 88 ? -12.276 -5.616 13.119 1.00 87.94 88 LEU A O 1
ATOM 662 N N . ASP A 1 89 ? -14.358 -4.972 13.608 1.00 90.69 89 ASP A N 1
ATOM 663 C CA . ASP A 1 89 ? -14.952 -6.206 13.122 1.00 90.69 89 ASP A CA 1
ATOM 664 C C . ASP A 1 89 ? -14.819 -6.338 11.588 1.00 90.69 89 ASP A C 1
ATOM 666 O O . ASP A 1 89 ? -14.743 -5.356 10.841 1.00 90.69 89 ASP A O 1
ATOM 670 N N . ARG A 1 90 ? -14.855 -7.580 11.087 1.00 89.94 90 ARG A N 1
ATOM 671 C CA . ARG A 1 90 ? -14.695 -7.874 9.649 1.00 89.94 90 ARG A CA 1
ATOM 672 C C . ARG A 1 90 ? -15.713 -7.159 8.756 1.00 89.94 90 ARG A C 1
ATOM 674 O O . ARG A 1 90 ? -15.394 -6.860 7.606 1.00 89.94 90 ARG A O 1
ATOM 681 N N . SER A 1 91 ? -16.928 -6.904 9.247 1.00 93.19 91 SER A N 1
ATOM 682 C CA . SER A 1 91 ? -17.945 -6.188 8.472 1.00 93.19 91 SER A CA 1
ATOM 683 C C . SER A 1 91 ? -17.574 -4.713 8.318 1.00 93.19 91 SER A C 1
ATOM 685 O O . SER A 1 91 ? -17.680 -4.175 7.216 1.00 93.19 91 SER A O 1
ATOM 687 N N . ARG A 1 92 ? -17.038 -4.087 9.375 1.00 93.62 92 ARG A N 1
ATOM 688 C CA . ARG A 1 92 ? -16.528 -2.712 9.333 1.00 93.62 92 ARG A CA 1
ATOM 689 C C . ARG A 1 92 ? -15.329 -2.584 8.405 1.00 93.62 92 ARG A C 1
ATOM 691 O O . ARG A 1 92 ? -15.326 -1.684 7.568 1.00 93.62 92 ARG A O 1
ATOM 698 N N . VAL A 1 93 ? -14.369 -3.506 8.489 1.00 93.88 93 VAL A N 1
ATOM 699 C CA . VAL A 1 93 ? -13.223 -3.559 7.564 1.00 93.88 93 VAL A CA 1
ATOM 700 C C . VAL A 1 93 ? -13.705 -3.685 6.115 1.00 93.88 93 VAL A C 1
ATOM 702 O O . VAL A 1 93 ? -13.230 -2.970 5.235 1.00 93.88 93 VAL A O 1
ATOM 705 N N . GLY A 1 94 ? -14.708 -4.532 5.860 1.00 94.38 94 GLY A N 1
ATOM 706 C CA . GLY A 1 94 ? -15.341 -4.655 4.545 1.00 94.38 94 GLY A CA 1
ATOM 707 C C . GLY A 1 94 ? -15.944 -3.340 4.042 1.00 94.38 94 GLY A C 1
ATOM 708 O O . GLY A 1 94 ? -15.724 -2.961 2.892 1.00 94.38 94 GLY A O 1
ATOM 709 N N . THR A 1 95 ? -16.657 -2.613 4.908 1.00 95.88 95 THR A N 1
ATOM 710 C CA . THR A 1 95 ? -17.193 -1.281 4.588 1.00 95.88 95 THR A CA 1
ATOM 711 C C . THR A 1 95 ? -16.085 -0.277 4.276 1.00 95.88 95 THR A C 1
ATOM 713 O O . THR A 1 95 ? -16.215 0.470 3.313 1.00 95.88 95 THR A O 1
ATOM 716 N N . ILE A 1 96 ? -14.982 -0.273 5.029 1.00 95.38 96 ILE A N 1
ATOM 717 C CA . ILE A 1 96 ? -13.848 0.629 4.771 1.00 95.38 96 ILE A CA 1
ATOM 718 C C . ILE A 1 96 ? -13.224 0.335 3.406 1.00 95.38 96 ILE A C 1
ATOM 720 O O . ILE A 1 96 ? -13.053 1.256 2.614 1.00 95.38 96 ILE A O 1
ATOM 724 N N . LYS A 1 97 ? -12.967 -0.939 3.075 1.00 95.81 97 LYS A N 1
ATOM 725 C CA . LYS A 1 97 ? -12.458 -1.328 1.748 1.00 95.81 97 LYS A CA 1
ATOM 726 C C . LYS A 1 97 ? -13.356 -0.832 0.617 1.00 95.81 97 LYS A C 1
ATOM 728 O O . LYS A 1 97 ? -12.852 -0.363 -0.399 1.00 95.81 97 LYS A O 1
ATOM 733 N N . TYR A 1 98 ? -14.673 -0.939 0.795 1.00 96.19 98 TYR A N 1
ATOM 734 C CA . TYR A 1 98 ? -15.642 -0.438 -0.176 1.00 96.19 98 TYR A CA 1
ATOM 735 C C . TYR A 1 98 ? -15.563 1.086 -0.320 1.00 96.19 98 TYR A C 1
ATOM 737 O O . TYR A 1 98 ? -15.501 1.592 -1.436 1.00 96.19 98 TYR A O 1
ATOM 745 N N . SER A 1 99 ? -15.504 1.814 0.797 1.00 96.88 99 SER A N 1
ATOM 746 C CA . SER A 1 99 ? -15.364 3.274 0.791 1.00 96.88 99 SER A CA 1
ATOM 747 C C . SER A 1 99 ? -14.075 3.730 0.107 1.00 96.88 99 SER A C 1
ATOM 749 O O . SER A 1 99 ? -14.107 4.669 -0.681 1.00 96.88 99 SER A O 1
ATOM 751 N N . VAL A 1 100 ? -12.957 3.043 0.357 1.00 97.31 100 VAL A N 1
ATOM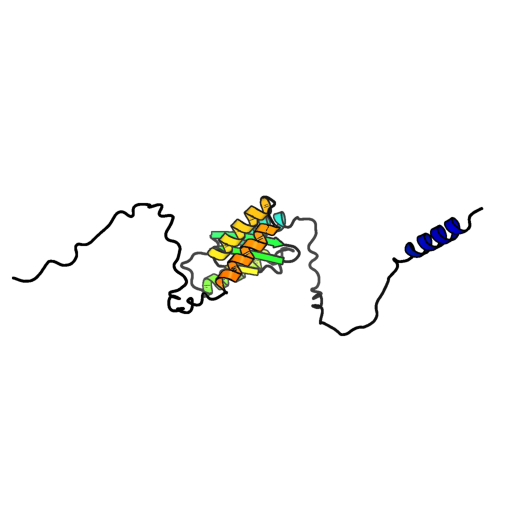 752 C CA . VAL A 1 100 ? -11.676 3.301 -0.318 1.00 97.31 100 VAL A CA 1
ATOM 753 C C . VAL A 1 100 ? -11.786 3.037 -1.813 1.00 97.31 100 VAL A C 1
ATOM 755 O O . VAL A 1 100 ? -11.391 3.892 -2.601 1.00 97.31 100 VAL A O 1
ATOM 758 N N . ALA A 1 101 ? -12.359 1.899 -2.212 1.00 96.94 101 ALA A N 1
ATOM 759 C CA . ALA A 1 101 ? -12.564 1.582 -3.621 1.00 96.94 101 ALA A CA 1
ATOM 760 C C . ALA A 1 101 ? -13.400 2.664 -4.323 1.00 96.94 101 ALA A C 1
ATOM 762 O O . ALA A 1 101 ? -13.029 3.109 -5.403 1.00 96.94 101 ALA A O 1
ATOM 763 N N . GLU A 1 102 ? -14.476 3.149 -3.697 1.00 96.62 102 GLU A N 1
ATOM 764 C CA . GLU A 1 102 ? -15.313 4.206 -4.275 1.00 96.62 102 GLU A CA 1
ATOM 765 C C . GLU A 1 102 ? -14.594 5.565 -4.332 1.00 96.62 102 GLU A C 1
ATOM 767 O O . GLU A 1 102 ? -14.764 6.303 -5.303 1.00 96.62 102 GLU A O 1
ATOM 772 N N . ALA A 1 103 ? -13.746 5.881 -3.345 1.00 96.56 103 ALA A N 1
ATOM 773 C CA . ALA A 1 103 ? -12.958 7.115 -3.321 1.00 96.56 103 ALA A CA 1
ATOM 774 C C . ALA A 1 103 ? -11.957 7.202 -4.487 1.00 96.56 103 ALA A C 1
ATOM 776 O O . ALA A 1 103 ? -11.742 8.282 -5.036 1.00 96.56 103 ALA A O 1
ATOM 777 N N . ILE A 1 104 ? -11.374 6.070 -4.894 1.00 95.56 104 ILE A N 1
ATOM 778 C CA . ILE A 1 104 ? -10.370 6.014 -5.969 1.00 95.56 104 ILE A CA 1
ATOM 779 C C . ILE A 1 104 ? -10.940 5.607 -7.332 1.00 95.56 104 ILE A C 1
ATOM 781 O O . ILE A 1 104 ? -10.253 5.721 -8.340 1.00 95.56 104 ILE A O 1
ATOM 785 N N . LYS A 1 105 ? -12.195 5.158 -7.400 1.00 93.81 105 LYS A N 1
ATOM 786 C CA . LYS A 1 105 ? -12.822 4.590 -8.606 1.00 93.81 105 LYS A CA 1
ATOM 787 C C . LYS A 1 105 ? -12.807 5.494 -9.836 1.00 93.81 105 LYS A C 1
ATOM 789 O O . LYS A 1 105 ? -12.757 4.997 -10.953 1.00 93.81 105 LYS A O 1
ATOM 794 N N . HIS A 1 106 ? -12.896 6.806 -9.642 1.00 91.25 106 HIS A N 1
ATOM 795 C CA . HIS A 1 106 ? -12.897 7.774 -10.744 1.00 91.25 106 HIS A CA 1
ATOM 796 C C . HIS A 1 106 ? -11.483 8.198 -11.168 1.00 91.25 106 HIS A C 1
ATOM 798 O O . HIS A 1 106 ? -11.330 8.952 -12.126 1.00 91.25 106 HIS A O 1
ATOM 804 N N . ASP A 1 107 ? -10.451 7.729 -10.466 1.00 90.50 107 ASP A N 1
ATOM 805 C CA . ASP A 1 107 ? -9.068 7.890 -10.889 1.00 90.50 107 ASP A CA 1
ATOM 806 C C . ASP A 1 107 ? -8.764 6.909 -12.037 1.00 90.50 107 ASP A C 1
ATOM 808 O O . ASP A 1 107 ? -9.059 5.717 -11.897 1.00 90.50 107 ASP A O 1
ATOM 812 N N . PRO A 1 108 ? -8.127 7.346 -13.141 1.00 88.75 108 PRO A N 1
ATOM 813 C CA . PRO A 1 108 ? -7.748 6.452 -14.240 1.00 88.75 108 PRO A CA 1
ATOM 814 C C . PRO A 1 108 ? -6.893 5.252 -13.801 1.00 88.75 108 PRO A C 1
ATOM 816 O O . PRO A 1 108 ? -6.963 4.177 -14.394 1.00 88.75 108 PRO A O 1
ATOM 819 N N . PHE A 1 109 ? -6.103 5.406 -12.736 1.00 90.69 109 PHE A N 1
ATOM 820 C CA . PHE A 1 109 ? -5.314 4.324 -12.149 1.00 90.69 109 PHE A CA 1
ATOM 821 C C . PHE A 1 109 ? -6.036 3.616 -10.995 1.00 90.69 109 PHE A C 1
ATOM 823 O O . PHE A 1 109 ? -5.586 2.563 -10.555 1.00 90.69 109 PHE A O 1
ATOM 830 N N . GLY A 1 110 ? -7.140 4.163 -10.482 1.00 88.81 110 GLY A N 1
ATOM 831 C CA . GLY A 1 110 ? -7.875 3.620 -9.338 1.00 88.81 110 GLY A CA 1
ATOM 832 C C . GLY A 1 110 ? -9.078 2.750 -9.702 1.00 88.81 110 GLY A C 1
ATOM 833 O O . GLY A 1 110 ? -9.506 1.944 -8.879 1.00 88.81 110 GLY A O 1
ATOM 834 N N . HIS A 1 111 ? -9.605 2.849 -10.925 1.00 84.25 111 HIS A N 1
ATOM 835 C CA . HIS A 1 111 ? -10.859 2.180 -11.296 1.00 84.25 111 HIS A CA 1
ATOM 836 C C . HIS A 1 111 ? -10.809 0.636 -11.282 1.00 84.25 111 HIS A C 1
ATOM 838 O O . HIS A 1 111 ? -11.847 -0.001 -11.099 1.00 84.25 111 HIS A O 1
ATOM 844 N N . TYR A 1 112 ? -9.609 0.048 -11.391 1.00 84.06 112 TYR A N 1
ATOM 845 C CA . TYR A 1 112 ? -9.341 -1.391 -11.230 1.00 84.06 112 TYR A CA 1
ATOM 846 C C . TYR A 1 112 ? -8.386 -1.713 -10.074 1.00 84.06 112 TYR A C 1
ATOM 848 O O . TYR A 1 112 ? -7.734 -2.757 -10.059 1.00 84.06 112 TYR A O 1
ATOM 856 N N . ALA A 1 113 ? -8.279 -0.820 -9.092 1.00 93.88 113 ALA A N 1
ATOM 857 C CA . ALA A 1 113 ? -7.372 -1.027 -7.977 1.00 93.88 113 ALA A CA 1
ATOM 858 C C . ALA A 1 113 ? -7.820 -2.178 -7.060 1.00 93.88 113 ALA A C 1
ATOM 860 O O . ALA A 1 113 ? -8.964 -2.239 -6.602 1.00 93.88 113 ALA A O 1
ATOM 861 N N . PHE A 1 114 ? -6.879 -3.053 -6.705 1.00 95.25 114 PHE A N 1
ATOM 862 C CA . PHE A 1 114 ? -7.081 -4.047 -5.655 1.00 95.25 114 PHE A CA 1
ATOM 863 C C . PHE A 1 114 ? -6.885 -3.404 -4.285 1.00 95.25 114 PHE A C 1
ATOM 865 O O . PHE A 1 114 ? -5.766 -3.051 -3.917 1.00 95.25 114 PHE A O 1
ATOM 872 N N . VAL A 1 115 ? -7.967 -3.283 -3.515 1.00 96.00 115 VAL A N 1
ATOM 873 C CA . VAL A 1 115 ? -7.917 -2.745 -2.149 1.00 96.00 115 VAL A CA 1
ATOM 874 C C . VAL A 1 115 ? -7.753 -3.880 -1.138 1.00 96.00 115 VAL A C 1
ATOM 876 O O . VAL A 1 115 ? -8.579 -4.800 -1.066 1.00 96.00 115 VAL A O 1
ATOM 879 N N . ILE A 1 116 ? -6.705 -3.800 -0.323 1.00 94.56 116 ILE A N 1
ATOM 880 C CA . ILE A 1 116 ? -6.354 -4.782 0.706 1.00 94.56 116 ILE A CA 1
ATOM 881 C C . ILE A 1 116 ? -6.305 -4.065 2.053 1.00 94.56 116 ILE A C 1
ATOM 883 O O . ILE A 1 116 ? -5.614 -3.066 2.178 1.00 94.56 116 ILE A O 1
ATOM 887 N N . ALA A 1 117 ? -7.026 -4.576 3.052 1.00 9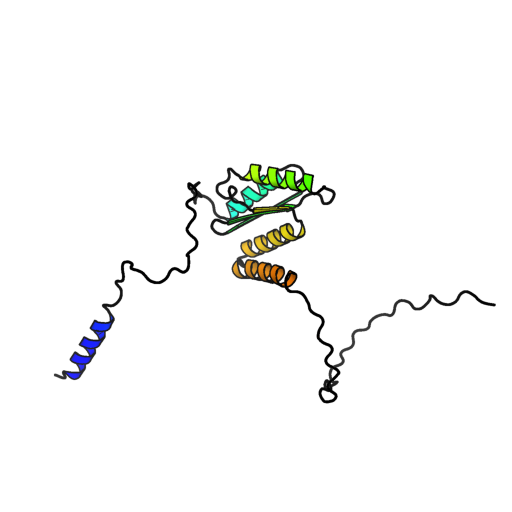2.25 117 ALA A N 1
ATOM 888 C CA . ALA A 1 117 ? -7.011 -4.045 4.415 1.00 92.25 117 ALA A CA 1
ATOM 889 C C . ALA A 1 117 ? -6.329 -5.056 5.338 1.00 92.25 117 ALA A C 1
ATOM 891 O O . ALA A 1 117 ? -6.990 -5.896 5.947 1.00 92.25 117 ALA A O 1
ATOM 892 N N . ASP A 1 118 ? -5.002 -5.032 5.325 1.00 86.31 118 ASP A N 1
ATOM 893 C CA . ASP A 1 118 ? -4.134 -5.910 6.105 1.00 86.31 118 ASP A CA 1
ATOM 894 C C . ASP A 1 118 ? -2.841 -5.145 6.409 1.00 86.31 118 ASP A C 1
ATOM 896 O O . ASP A 1 118 ? -2.189 -4.639 5.490 1.00 86.31 118 ASP A O 1
ATOM 900 N N . ALA A 1 119 ? -2.499 -5.020 7.691 1.00 82.75 119 ALA A N 1
ATOM 901 C CA . ALA A 1 119 ? -1.355 -4.226 8.127 1.00 82.75 119 ALA A CA 1
ATOM 902 C C . ALA A 1 119 ? -0.013 -4.819 7.652 1.00 82.75 119 ALA A C 1
ATOM 904 O O . ALA A 1 119 ? 0.841 -4.077 7.171 1.00 82.75 119 ALA A O 1
ATOM 905 N N . ASP A 1 120 ? 0.154 -6.150 7.689 1.00 86.56 120 ASP A N 1
ATOM 906 C CA . ASP A 1 120 ? 1.380 -6.832 7.231 1.00 86.56 120 ASP A CA 1
ATOM 907 C C . ASP A 1 120 ? 1.572 -6.628 5.720 1.00 86.56 120 ASP A C 1
ATOM 909 O O . ASP A 1 120 ? 2.653 -6.251 5.263 1.00 86.56 120 ASP A O 1
ATOM 913 N N . ILE A 1 121 ? 0.509 -6.788 4.925 1.00 88.31 121 ILE A N 1
ATOM 914 C CA . ILE A 1 121 ? 0.566 -6.541 3.476 1.00 88.31 121 ILE A CA 1
ATOM 915 C C . ILE A 1 121 ? 0.822 -5.059 3.180 1.00 88.31 121 ILE A C 1
ATOM 917 O O . ILE A 1 121 ? 1.623 -4.743 2.299 1.00 88.31 121 ILE A O 1
ATOM 921 N N . THR A 1 122 ? 0.185 -4.140 3.904 1.00 89.00 122 THR A N 1
ATOM 922 C CA . THR A 1 122 ? 0.381 -2.696 3.694 1.00 89.00 122 THR A CA 1
ATOM 923 C C . THR A 1 122 ? 1.829 -2.287 3.981 1.00 89.00 122 THR A C 1
ATOM 925 O O . THR A 1 122 ? 2.438 -1.575 3.180 1.00 89.00 122 THR A O 1
ATOM 928 N N . ASP A 1 123 ? 2.433 -2.819 5.045 1.00 90.75 123 ASP A N 1
ATOM 9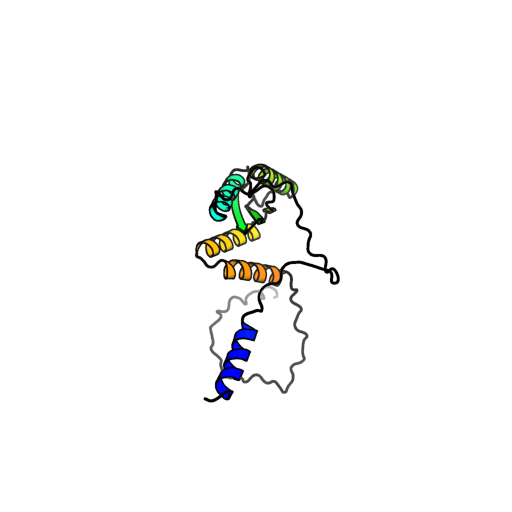29 C CA . ASP A 1 123 ? 3.848 -2.615 5.365 1.00 90.75 123 ASP A CA 1
ATOM 930 C C . ASP A 1 123 ? 4.788 -3.153 4.280 1.00 90.75 123 ASP A C 1
ATOM 932 O O . ASP A 1 123 ? 5.787 -2.513 3.934 1.00 90.75 123 ASP A O 1
ATOM 936 N N . ARG A 1 124 ? 4.469 -4.322 3.717 1.00 89.56 124 ARG A N 1
ATOM 937 C CA . ARG A 1 124 ? 5.216 -4.928 2.603 1.00 89.56 124 ARG A CA 1
ATOM 938 C C . ARG A 1 124 ? 5.149 -4.071 1.347 1.00 89.56 124 ARG A C 1
ATOM 940 O O . ARG A 1 124 ? 6.186 -3.782 0.749 1.00 89.56 124 ARG A O 1
ATOM 947 N N . LEU A 1 125 ? 3.958 -3.585 0.992 1.00 90.88 125 LEU A N 1
ATOM 948 C CA . LEU A 1 125 ? 3.781 -2.648 -0.118 1.00 90.88 125 LEU A CA 1
ATOM 949 C C . LEU A 1 125 ? 4.585 -1.361 0.104 1.00 90.88 125 LEU A C 1
ATOM 951 O O . LEU A 1 125 ? 5.202 -0.864 -0.839 1.00 90.88 125 LEU A O 1
ATOM 955 N N . ARG A 1 126 ? 4.641 -0.849 1.342 1.0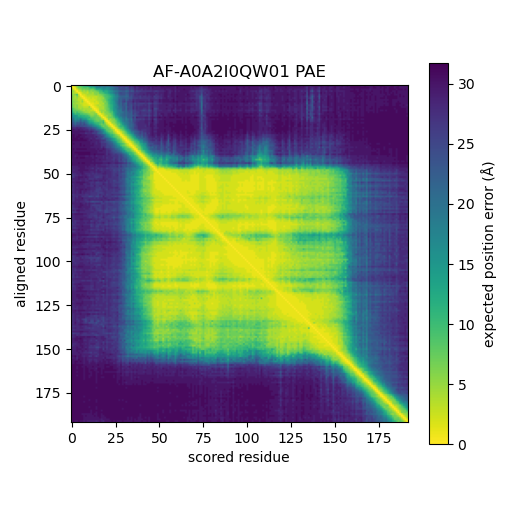0 91.50 126 ARG A N 1
ATOM 956 C CA . ARG A 1 126 ? 5.424 0.347 1.690 1.00 91.50 126 ARG A CA 1
ATOM 957 C C . ARG A 1 126 ? 6.917 0.132 1.461 1.00 91.50 126 ARG A C 1
ATOM 959 O O . ARG A 1 126 ? 7.530 0.902 0.724 1.00 91.50 126 ARG A O 1
ATOM 966 N N . LYS A 1 127 ? 7.480 -0.955 1.998 1.00 91.25 127 LYS A N 1
ATOM 967 C CA . LYS A 1 127 ? 8.895 -1.330 1.806 1.00 91.25 127 LYS A CA 1
ATOM 968 C C . LYS A 1 127 ? 9.236 -1.556 0.334 1.00 91.25 127 LYS A C 1
ATOM 970 O O . LYS A 1 127 ? 10.275 -1.102 -0.144 1.00 91.25 127 LYS A O 1
ATOM 975 N N . MET A 1 128 ? 8.356 -2.232 -0.404 1.00 90.44 128 MET A N 1
ATOM 976 C CA . MET A 1 128 ? 8.526 -2.441 -1.841 1.00 90.44 128 MET A CA 1
ATOM 977 C C . MET A 1 128 ? 8.546 -1.101 -2.590 1.00 90.44 128 MET A C 1
ATOM 979 O O . MET A 1 128 ? 9.455 -0.857 -3.382 1.00 90.44 128 MET A O 1
ATOM 983 N N . ASN A 1 129 ? 7.602 -0.200 -2.301 1.00 88.50 129 ASN A N 1
ATOM 984 C CA . ASN A 1 129 ? 7.546 1.128 -2.913 1.00 88.50 129 ASN A CA 1
ATOM 985 C C . ASN A 1 129 ? 8.798 1.966 -2.595 1.00 88.50 129 ASN A C 1
ATOM 987 O O . ASN A 1 129 ? 9.333 2.645 -3.469 1.00 88.50 129 ASN A O 1
ATOM 991 N N . GLU A 1 130 ? 9.314 1.899 -1.367 1.00 91.06 130 GLU A N 1
ATOM 992 C CA . GLU A 1 130 ? 10.569 2.555 -0.984 1.00 91.06 130 GLU A CA 1
ATOM 993 C C . GLU A 1 130 ? 11.758 2.062 -1.816 1.00 91.06 130 GLU A C 1
ATOM 995 O O . GLU A 1 130 ? 12.503 2.886 -2.351 1.00 91.06 130 GLU A O 1
ATOM 1000 N N . ARG A 1 131 ? 11.905 0.743 -1.998 1.00 90.62 131 ARG A N 1
ATOM 1001 C CA . ARG A 1 131 ? 12.978 0.168 -2.827 1.00 90.62 131 ARG A CA 1
ATOM 1002 C C . ARG A 1 131 ? 12.822 0.491 -4.313 1.00 90.62 131 ARG A C 1
ATOM 1004 O O . ARG A 1 131 ? 13.805 0.843 -4.965 1.00 90.62 131 ARG A O 1
ATOM 1011 N N . ILE A 1 132 ? 11.592 0.486 -4.834 1.00 87.69 132 ILE A N 1
ATOM 1012 C CA . ILE A 1 132 ? 11.294 0.942 -6.202 1.00 87.69 132 ILE A CA 1
ATOM 1013 C C . ILE A 1 132 ? 11.737 2.401 -6.385 1.00 87.69 132 ILE A C 1
ATOM 1015 O O . ILE A 1 132 ? 12.381 2.737 -7.377 1.00 87.69 132 ILE A O 1
ATOM 1019 N N . ARG A 1 133 ? 11.454 3.276 -5.412 1.00 86.75 133 ARG A N 1
ATOM 1020 C CA . ARG A 1 133 ? 11.875 4.689 -5.446 1.00 86.75 133 ARG A CA 1
ATOM 1021 C C . ARG A 1 133 ? 13.392 4.874 -5.377 1.00 86.75 133 ARG A C 1
ATOM 1023 O O . ARG A 1 133 ? 13.882 5.895 -5.851 1.00 86.75 133 ARG A O 1
ATOM 1030 N N . GLN A 1 134 ? 14.117 3.918 -4.801 1.00 91.38 134 GLN A N 1
ATOM 1031 C CA . GLN A 1 134 ? 15.582 3.909 -4.740 1.00 91.38 134 GLN A CA 1
ATOM 1032 C C . GLN A 1 134 ? 16.238 3.361 -6.020 1.00 91.38 134 GLN A C 1
ATOM 1034 O O . GLN A 1 134 ? 17.452 3.458 -6.155 1.00 91.38 134 GLN A O 1
ATOM 1039 N N . GLY A 1 135 ? 15.456 2.836 -6.973 1.00 89.31 135 GLY A N 1
ATOM 1040 C CA . GLY A 1 135 ? 15.954 2.297 -8.243 1.00 89.31 135 GLY A CA 1
ATOM 1041 C C . GLY A 1 135 ? 16.101 0.772 -8.287 1.00 89.31 135 GLY A C 1
ATOM 1042 O O . GLY A 1 135 ? 16.565 0.256 -9.296 1.00 89.31 135 GLY A O 1
ATOM 1043 N N . HIS A 1 136 ? 15.670 0.056 -7.245 1.00 90.56 136 HIS A N 1
ATOM 1044 C CA . HIS A 1 136 ? 15.776 -1.406 -7.120 1.00 90.56 136 HIS A CA 1
ATOM 1045 C C . HIS A 1 136 ? 14.428 -2.098 -7.378 1.00 90.56 136 HIS A C 1
ATOM 1047 O O . HIS A 1 136 ? 13.912 -2.818 -6.526 1.00 90.56 136 HIS A O 1
ATOM 1053 N N . ALA A 1 137 ? 13.776 -1.799 -8.504 1.00 85.12 137 ALA A N 1
ATOM 1054 C CA . ALA A 1 137 ? 12.397 -2.236 -8.741 1.00 85.12 137 ALA A CA 1
ATOM 1055 C C . ALA A 1 137 ? 12.265 -3.741 -9.042 1.00 85.12 137 ALA A C 1
ATOM 1057 O O . ALA A 1 137 ? 11.326 -4.380 -8.573 1.00 85.12 137 ALA A O 1
ATOM 1058 N N . ASP A 1 138 ? 13.201 -4.298 -9.803 1.00 86.88 138 ASP A N 1
ATOM 1059 C CA . ASP A 1 138 ? 13.279 -5.718 -10.151 1.00 86.88 138 ASP A CA 1
ATOM 1060 C C . ASP A 1 138 ? 13.507 -6.597 -8.915 1.00 86.88 138 ASP A C 1
ATOM 1062 O O . ASP A 1 138 ? 12.737 -7.525 -8.665 1.00 86.88 138 ASP A O 1
ATOM 1066 N N . GLU A 1 139 ? 14.498 -6.249 -8.096 1.00 87.94 139 GLU A N 1
ATOM 1067 C CA . GLU A 1 139 ? 14.788 -6.925 -6.828 1.00 87.94 139 GLU A CA 1
ATOM 1068 C C . GLU A 1 139 ? 13.625 -6.785 -5.836 1.00 87.94 139 GLU A C 1
ATOM 1070 O O . GLU A 1 139 ? 13.226 -7.759 -5.200 1.00 87.94 139 GLU A O 1
ATOM 1075 N N . ALA A 1 140 ? 13.026 -5.591 -5.724 1.00 86.69 140 ALA A N 1
ATOM 1076 C CA . ALA A 1 140 ? 11.940 -5.342 -4.777 1.00 86.69 140 ALA A CA 1
ATOM 1077 C C . ALA A 1 140 ? 10.714 -6.224 -5.023 1.00 86.69 140 ALA A C 1
ATOM 1079 O O . ALA A 1 140 ? 10.139 -6.749 -4.068 1.00 86.69 140 ALA A O 1
ATOM 1080 N N . ILE A 1 141 ? 10.324 -6.378 -6.290 1.00 86.44 141 ILE A N 1
ATOM 1081 C CA . ILE A 1 141 ? 9.175 -7.196 -6.682 1.00 86.44 141 ILE A CA 1
ATOM 1082 C C . ILE A 1 141 ? 9.498 -8.685 -6.500 1.00 86.44 141 ILE A C 1
ATOM 1084 O O . ILE A 1 141 ? 8.692 -9.418 -5.927 1.00 86.44 141 ILE A O 1
ATOM 1088 N N . LEU A 1 142 ? 10.675 -9.136 -6.951 1.00 85.88 142 LEU A N 1
ATOM 1089 C CA . LEU A 1 142 ? 11.084 -10.542 -6.855 1.00 85.88 142 LEU A CA 1
ATOM 1090 C C . LEU A 1 142 ? 11.207 -11.021 -5.407 1.00 85.88 142 LEU A C 1
ATOM 1092 O O . LEU A 1 142 ? 10.739 -12.115 -5.083 1.00 85.88 142 LEU A O 1
ATOM 1096 N N . ASP A 1 143 ? 11.791 -10.207 -4.532 1.00 89.00 143 ASP A N 1
ATOM 1097 C CA . ASP A 1 143 ? 11.910 -10.527 -3.112 1.00 89.00 143 ASP A CA 1
ATOM 1098 C C . ASP A 1 143 ? 10.538 -10.651 -2.450 1.00 89.00 143 ASP A C 1
ATOM 1100 O O . ASP A 1 143 ? 10.305 -11.586 -1.683 1.00 89.00 143 ASP A O 1
ATOM 1104 N N . GLU A 1 144 ? 9.608 -9.735 -2.745 1.00 87.75 144 GLU A N 1
ATOM 1105 C CA . GLU A 1 144 ? 8.289 -9.768 -2.114 1.00 87.75 144 GLU A CA 1
ATOM 1106 C C . GLU A 1 144 ? 7.466 -10.968 -2.595 1.00 87.75 144 GLU A C 1
ATOM 1108 O O . GLU A 1 144 ? 6.831 -11.647 -1.788 1.00 87.75 144 GLU A O 1
ATOM 1113 N N . ILE A 1 145 ? 7.557 -11.317 -3.883 1.00 86.31 145 ILE A N 1
ATOM 1114 C CA . ILE A 1 145 ? 6.958 -12.548 -4.414 1.00 86.31 145 ILE A CA 1
ATOM 1115 C C . ILE A 1 145 ? 7.574 -13.780 -3.743 1.00 86.31 145 ILE A C 1
ATOM 1117 O O . ILE A 1 145 ? 6.842 -14.674 -3.320 1.00 86.31 145 ILE A O 1
ATOM 1121 N N . SER A 1 146 ? 8.900 -13.830 -3.607 1.00 87.00 146 SER A N 1
ATOM 1122 C CA . SER A 1 146 ? 9.599 -14.959 -2.979 1.00 87.00 146 SER A CA 1
ATOM 1123 C C . SER A 1 146 ? 9.169 -15.142 -1.524 1.00 87.00 146 SER A C 1
ATOM 1125 O O . SER A 1 146 ? 8.855 -16.256 -1.104 1.00 87.00 146 SER A O 1
ATOM 1127 N N . ASN A 1 147 ? 9.070 -14.042 -0.776 1.00 84.44 147 ASN A N 1
ATOM 1128 C CA . ASN A 1 147 ? 8.598 -14.044 0.605 1.00 84.44 147 ASN A CA 1
ATOM 1129 C C . ASN A 1 147 ? 7.142 -14.515 0.722 1.00 84.44 147 ASN A C 1
ATOM 1131 O O . ASN A 1 147 ? 6.813 -15.269 1.641 1.00 84.44 147 ASN A O 1
ATOM 1135 N N . LEU A 1 148 ? 6.269 -14.098 -0.201 1.00 78.06 148 LEU A N 1
ATOM 1136 C CA . LEU A 1 148 ? 4.883 -14.564 -0.239 1.00 78.06 148 LEU A CA 1
ATOM 1137 C C . LEU A 1 148 ? 4.814 -16.064 -0.534 1.00 78.06 148 LEU A C 1
ATOM 1139 O O . LEU A 1 148 ? 4.158 -16.793 0.204 1.00 78.06 148 LEU A O 1
ATOM 1143 N N . VAL A 1 149 ? 5.522 -16.544 -1.560 1.00 83.31 149 VAL A N 1
ATOM 1144 C CA . VAL A 1 149 ? 5.530 -17.966 -1.941 1.00 83.31 149 VAL A CA 1
ATOM 1145 C C . VAL A 1 149 ? 6.091 -18.843 -0.820 1.00 83.31 149 VAL A C 1
ATOM 1147 O O . VAL A 1 149 ? 5.507 -19.885 -0.521 1.00 83.31 149 VAL A O 1
ATOM 1150 N N . ALA A 1 150 ? 7.154 -18.409 -0.139 1.00 81.56 150 ALA A N 1
ATOM 1151 C CA . ALA A 1 150 ? 7.735 -19.137 0.989 1.00 81.56 150 ALA A CA 1
ATOM 1152 C C . ALA A 1 150 ? 6.731 -19.371 2.132 1.00 81.56 150 ALA A C 1
ATOM 1154 O O . ALA A 1 150 ? 6.779 -20.408 2.784 1.00 81.56 150 ALA A O 1
ATOM 1155 N N . ARG A 1 151 ? 5.773 -18.457 2.343 1.00 80.31 151 ARG A N 1
ATOM 1156 C CA . ARG A 1 151 ? 4.715 -18.609 3.359 1.00 80.31 151 ARG A CA 1
ATOM 1157 C C . ARG A 1 151 ? 3.650 -19.647 2.979 1.00 80.31 151 ARG A C 1
ATOM 1159 O O . ARG A 1 151 ? 2.939 -20.131 3.857 1.00 80.31 151 ARG A O 1
ATOM 1166 N N . PHE A 1 152 ? 3.518 -19.974 1.693 1.00 80.88 152 PHE A N 1
ATOM 1167 C CA . PHE A 1 152 ? 2.560 -20.968 1.197 1.00 80.88 152 PHE A CA 1
ATOM 1168 C C . PHE A 1 152 ? 3.163 -22.363 1.030 1.00 80.88 152 PHE A C 1
ATOM 1170 O O . PHE A 1 152 ? 2.411 -23.337 1.045 1.00 80.88 152 PHE A O 1
ATOM 1177 N N . ILE A 1 153 ? 4.486 -22.477 0.873 1.00 82.50 153 ILE A N 1
ATOM 1178 C CA . ILE A 1 153 ? 5.169 -23.772 0.834 1.00 82.50 153 ILE A CA 1
ATOM 1179 C C . ILE A 1 153 ? 5.178 -24.349 2.258 1.00 82.50 153 ILE A C 1
ATOM 1181 O O . ILE A 1 153 ? 5.774 -23.752 3.152 1.00 82.50 153 ILE A O 1
ATOM 1185 N N . PRO A 1 154 ? 4.533 -25.502 2.507 1.00 76.50 154 PRO A N 1
ATOM 1186 C CA . PRO A 1 154 ? 4.548 -26.111 3.827 1.00 76.50 154 PRO A CA 1
ATOM 1187 C C . PRO A 1 154 ? 5.949 -26.628 4.165 1.00 76.50 154 PRO A C 1
ATOM 1189 O O . PRO A 1 154 ? 6.536 -27.394 3.400 1.00 76.50 154 PRO A O 1
ATOM 1192 N N . GLU A 1 155 ? 6.449 -26.284 5.347 1.00 74.94 155 GLU A N 1
ATOM 1193 C CA . GLU A 1 155 ? 7.600 -26.952 5.956 1.00 74.94 155 GLU A CA 1
ATOM 1194 C C . GLU A 1 155 ? 7.161 -28.361 6.392 1.00 74.94 155 GLU A C 1
ATOM 1196 O O . GLU A 1 155 ? 6.379 -28.523 7.333 1.00 74.94 155 GLU A O 1
ATOM 1201 N N . THR A 1 156 ? 7.616 -29.408 5.699 1.00 78.25 156 THR A N 1
ATOM 1202 C CA . THR A 1 156 ? 7.442 -30.786 6.183 1.00 78.25 156 THR A CA 1
ATOM 1203 C C . THR A 1 156 ? 8.610 -31.147 7.093 1.00 78.25 156 THR A C 1
ATOM 1205 O O . THR A 1 156 ? 9.752 -30.919 6.684 1.00 78.25 156 THR A O 1
ATOM 1208 N N . PRO A 1 157 ? 8.376 -31.760 8.270 1.00 81.12 157 PRO A N 1
ATOM 1209 C CA . PRO A 1 157 ? 9.461 -32.212 9.129 1.00 81.12 157 PRO A CA 1
ATOM 1210 C C . PRO A 1 157 ? 10.442 -33.073 8.327 1.00 81.12 157 PRO A C 1
ATOM 1212 O O . PRO A 1 157 ? 9.989 -33.920 7.543 1.00 81.12 157 PRO A O 1
ATOM 1215 N N . PRO A 1 158 ? 11.765 -32.895 8.498 1.00 75.50 158 PRO A N 1
ATOM 1216 C CA . PRO A 1 158 ? 12.716 -33.797 7.880 1.00 75.50 158 PRO A CA 1
ATOM 1217 C C . PRO A 1 158 ? 12.374 -35.210 8.342 1.00 75.50 158 PRO A C 1
ATOM 1219 O O . PRO A 1 158 ? 12.192 -35.467 9.533 1.00 75.50 158 PRO A O 1
ATOM 1222 N N . LYS A 1 159 ? 12.241 -36.135 7.388 1.00 72.69 159 LYS A N 1
ATOM 1223 C CA . LYS A 1 159 ? 12.096 -37.551 7.710 1.00 72.69 159 LYS A CA 1
ATOM 1224 C C . LYS A 1 159 ? 13.282 -37.918 8.591 1.00 72.69 159 LYS A C 1
ATOM 1226 O O . LYS A 1 159 ? 14.414 -37.714 8.158 1.00 72.69 159 LYS A O 1
ATOM 1231 N N . GLU A 1 160 ? 13.026 -38.437 9.790 1.00 65.56 160 GLU A N 1
ATOM 1232 C CA . GLU A 1 160 ? 14.065 -38.987 10.657 1.00 65.56 160 GLU A CA 1
ATOM 1233 C C . GLU A 1 160 ? 14.810 -40.078 9.878 1.00 65.56 160 GLU A C 1
ATOM 1235 O O . GLU A 1 160 ? 14.409 -41.241 9.813 1.00 65.56 160 GLU A O 1
ATOM 1240 N N . THR A 1 161 ? 15.890 -39.706 9.201 1.00 62.19 161 THR A N 1
ATOM 1241 C CA . THR A 1 161 ? 16.884 -40.666 8.767 1.00 62.19 161 THR A CA 1
ATOM 1242 C C . THR A 1 161 ? 17.626 -41.037 10.030 1.00 62.19 161 THR A C 1
ATOM 1244 O O . THR A 1 161 ? 18.322 -40.192 10.597 1.00 62.19 161 THR A O 1
ATOM 1247 N N . ALA A 1 162 ? 17.450 -42.281 10.482 1.00 61.84 162 ALA A N 1
ATOM 1248 C CA . ALA A 1 162 ? 18.307 -42.861 11.504 1.00 61.84 162 ALA A CA 1
ATOM 1249 C C . ALA A 1 162 ? 19.763 -42.469 11.191 1.00 61.84 162 ALA A C 1
ATOM 1251 O O . ALA A 1 162 ? 20.151 -42.564 10.018 1.00 61.84 162 ALA A O 1
ATOM 1252 N N . PRO A 1 163 ? 20.546 -41.993 12.178 1.00 58.84 163 PRO A N 1
ATOM 1253 C CA . PRO A 1 163 ? 21.915 -41.567 11.943 1.00 58.84 163 PRO A CA 1
ATOM 1254 C C . PRO A 1 163 ? 22.643 -42.672 11.190 1.00 58.84 163 PRO A C 1
ATOM 1256 O O . PRO A 1 163 ? 22.751 -43.792 11.687 1.00 58.84 163 PRO A O 1
ATOM 1259 N N . ASN A 1 164 ? 23.090 -42.390 9.966 1.00 57.50 164 ASN A N 1
ATOM 1260 C CA . ASN A 1 164 ? 23.961 -43.312 9.262 1.00 57.50 164 ASN A CA 1
ATOM 1261 C C . ASN A 1 164 ? 25.266 -43.352 10.073 1.00 57.50 164 ASN A C 1
ATOM 1263 O O . ASN A 1 164 ? 25.951 -42.328 10.118 1.00 57.50 164 ASN A O 1
ATOM 1267 N N . PRO A 1 165 ? 25.641 -44.481 10.704 1.00 60.47 165 PRO A N 1
ATOM 1268 C CA . PRO A 1 165 ? 26.844 -44.552 11.535 1.00 60.47 165 PRO A CA 1
ATOM 1269 C C . PRO A 1 165 ? 28.140 -44.269 10.750 1.00 60.47 165 PRO A C 1
ATOM 1271 O O . PRO A 1 165 ? 29.199 -44.097 11.358 1.00 60.47 165 PRO A O 1
ATOM 1274 N N . ASN A 1 166 ? 28.057 -44.179 9.416 1.00 58.41 166 ASN A N 1
ATOM 1275 C CA . ASN A 1 166 ? 29.164 -43.836 8.529 1.00 58.41 166 ASN A CA 1
ATOM 1276 C C . ASN A 1 166 ? 29.267 -42.337 8.192 1.00 58.41 166 ASN A C 1
ATOM 1278 O O . ASN A 1 166 ? 30.296 -41.927 7.667 1.00 58.41 166 ASN A O 1
ATOM 1282 N N . ASN A 1 167 ? 28.263 -41.513 8.517 1.00 58.22 167 ASN A N 1
ATOM 1283 C CA . ASN A 1 167 ? 28.375 -40.053 8.454 1.00 58.22 167 ASN A CA 1
ATOM 1284 C C . ASN A 1 167 ? 28.638 -39.524 9.862 1.00 58.22 167 ASN A C 1
ATOM 1286 O O . ASN A 1 167 ? 27.748 -38.998 10.526 1.00 58.22 167 ASN A O 1
ATOM 1290 N N . ARG A 1 168 ? 29.876 -39.684 10.329 1.00 49.28 168 ARG A N 1
ATOM 1291 C CA . ARG A 1 168 ? 30.365 -38.892 11.458 1.00 49.28 168 ARG A CA 1
ATOM 1292 C C . ARG A 1 168 ? 30.633 -37.481 10.931 1.00 49.28 168 ARG A C 1
ATOM 1294 O O . ARG A 1 168 ? 31.440 -37.353 10.009 1.00 49.28 168 ARG A O 1
ATOM 1301 N N . PRO A 1 169 ? 29.974 -36.437 11.454 1.00 45.06 169 PRO A N 1
ATOM 1302 C CA . PRO A 1 169 ? 30.433 -35.076 11.239 1.00 45.06 169 PRO A CA 1
ATOM 1303 C C . PRO A 1 169 ? 31.869 -34.992 11.760 1.00 45.06 169 PRO A C 1
ATOM 1305 O O . PRO A 1 169 ? 32.144 -35.452 12.868 1.00 45.06 169 PRO A O 1
ATOM 1308 N N . ASN A 1 170 ? 32.791 -34.465 10.954 1.00 46.72 170 ASN A N 1
ATOM 1309 C CA . ASN A 1 170 ? 34.109 -34.101 11.455 1.00 46.72 170 ASN A CA 1
ATOM 1310 C C . ASN A 1 170 ? 33.902 -33.031 12.532 1.00 46.72 170 ASN A C 1
ATOM 1312 O O . ASN A 1 170 ? 33.544 -31.896 12.224 1.00 46.72 170 ASN A O 1
ATOM 1316 N N . GLU A 1 171 ? 34.077 -33.427 13.790 1.00 51.25 171 GLU A N 1
ATOM 1317 C CA . GLU A 1 171 ? 34.208 -32.533 14.932 1.00 51.25 171 GLU A CA 1
ATOM 1318 C C . GLU A 1 171 ? 35.535 -31.780 14.805 1.00 51.25 171 GLU A C 1
ATOM 1320 O O . GLU A 1 171 ? 36.534 -32.162 15.404 1.00 51.25 171 GLU A O 1
ATOM 1325 N N . ASP A 1 172 ? 35.565 -30.728 13.995 1.00 48.84 172 ASP A N 1
ATOM 1326 C CA . ASP A 1 172 ? 36.541 -29.663 14.197 1.00 48.84 172 ASP A CA 1
ATOM 1327 C C . ASP A 1 172 ? 35.969 -28.338 13.699 1.00 48.84 172 ASP A C 1
ATOM 1329 O O . ASP A 1 172 ? 35.924 -28.065 12.500 1.00 48.84 172 ASP A O 1
ATOM 1333 N N . ASN A 1 173 ? 35.390 -27.598 14.645 1.00 37.69 173 ASN A N 1
ATOM 1334 C CA . ASN A 1 173 ? 35.430 -26.139 14.780 1.00 37.69 173 ASN A CA 1
ATOM 1335 C C . ASN A 1 173 ? 34.367 -25.733 15.808 1.00 37.69 173 ASN A C 1
ATOM 1337 O O . ASN A 1 173 ? 33.270 -25.279 15.482 1.00 37.69 173 ASN A O 1
ATOM 1341 N N . GLN A 1 174 ? 34.700 -25.948 17.082 1.00 41.41 174 GLN A N 1
ATOM 1342 C CA . GLN A 1 174 ? 34.041 -25.255 18.179 1.00 41.41 174 GLN A CA 1
ATOM 1343 C C . GLN A 1 174 ? 34.557 -23.814 18.214 1.00 41.41 174 GLN A C 1
ATOM 1345 O O . GLN A 1 174 ? 35.698 -23.588 18.606 1.00 41.41 174 GLN A O 1
ATOM 1350 N N . GLU A 1 175 ? 33.707 -22.841 17.903 1.00 39.16 175 GLU A N 1
ATOM 1351 C CA . GLU A 1 175 ? 33.824 -21.516 18.510 1.00 39.16 175 GLU A CA 1
ATOM 1352 C C . GLU A 1 175 ? 32.579 -21.262 19.360 1.00 39.16 175 GLU A C 1
ATOM 1354 O O . GLU A 1 175 ? 31.437 -21.302 18.905 1.00 39.16 175 GLU A O 1
ATOM 1359 N N . GLN A 1 176 ? 32.848 -21.124 20.654 1.00 38.09 176 GLN A N 1
ATOM 1360 C CA . GLN A 1 176 ? 31.910 -21.082 21.762 1.00 38.09 176 GLN A CA 1
ATOM 1361 C C . GLN A 1 176 ? 31.451 -19.634 21.989 1.00 38.09 176 GLN A C 1
ATOM 1363 O O . GLN A 1 176 ? 32.281 -18.733 22.092 1.00 38.09 176 GLN A O 1
ATOM 1368 N N . GLY A 1 177 ? 30.145 -19.416 22.143 1.00 31.58 177 GLY A N 1
ATOM 1369 C CA . GLY A 1 177 ? 29.574 -18.194 22.720 1.00 31.58 177 GLY A CA 1
ATOM 1370 C C . GLY A 1 177 ? 28.761 -18.553 23.973 1.00 31.58 177 GLY A C 1
ATOM 1371 O O . GLY A 1 177 ? 28.000 -19.520 23.918 1.00 31.58 177 GLY A O 1
ATOM 1372 N N . PRO A 1 178 ? 28.923 -17.857 25.115 1.00 41.78 178 PRO A N 1
ATOM 1373 C CA . PRO A 1 178 ? 28.389 -18.317 26.394 1.00 41.78 178 PRO A CA 1
ATOM 1374 C C . PRO A 1 178 ? 26.901 -17.968 26.545 1.00 41.78 178 PRO A C 1
ATOM 1376 O O . PRO A 1 178 ? 26.527 -16.799 26.496 1.00 41.78 178 PRO A O 1
ATOM 1379 N N . VAL A 1 179 ? 26.051 -18.974 26.776 1.00 42.00 179 VAL A N 1
ATOM 1380 C CA . VAL A 1 179 ? 24.670 -18.764 27.241 1.00 42.00 179 VAL A CA 1
ATOM 1381 C C . VAL A 1 179 ? 24.669 -18.784 28.767 1.00 42.00 179 VAL A C 1
ATOM 1383 O O . VAL A 1 179 ? 24.930 -19.803 29.405 1.00 42.00 179 VAL A O 1
ATOM 1386 N N . GLU A 1 180 ? 24.408 -17.613 29.334 1.00 42.22 180 GLU A N 1
ATOM 1387 C CA . GLU A 1 180 ? 24.202 -17.363 30.755 1.00 42.22 180 GLU A CA 1
ATOM 1388 C C . GLU A 1 180 ? 22.944 -18.107 31.243 1.00 42.22 180 GLU A C 1
ATOM 1390 O O . GLU A 1 180 ? 21.838 -17.912 30.739 1.00 42.22 180 GLU A O 1
ATOM 1395 N N . ASN A 1 181 ? 23.132 -19.018 32.203 1.00 38.69 181 ASN A N 1
ATOM 1396 C CA . ASN A 1 181 ? 22.087 -19.867 32.774 1.00 38.69 181 ASN A CA 1
ATOM 1397 C C . ASN A 1 181 ? 21.116 -19.053 33.640 1.00 38.69 181 ASN A C 1
ATOM 1399 O O . ASN A 1 181 ? 21.494 -18.571 34.708 1.00 38.69 181 ASN A O 1
ATOM 1403 N N . ILE A 1 182 ? 19.838 -19.015 33.259 1.00 41.97 182 ILE A N 1
ATOM 1404 C CA . ILE A 1 182 ? 18.748 -18.611 34.151 1.00 41.97 182 ILE A CA 1
ATOM 1405 C C . ILE A 1 182 ? 17.875 -19.833 34.475 1.00 41.97 182 ILE A C 1
ATOM 1407 O O . ILE A 1 182 ? 17.136 -20.325 33.628 1.00 41.97 182 ILE A O 1
ATOM 1411 N N . ARG A 1 183 ? 17.918 -20.204 35.768 1.00 37.84 183 ARG A N 1
ATOM 1412 C CA . ARG A 1 183 ? 16.812 -20.739 36.593 1.00 37.84 183 ARG A CA 1
ATOM 1413 C C . ARG A 1 183 ? 16.606 -22.258 36.665 1.00 37.84 183 ARG A C 1
ATOM 1415 O O . ARG A 1 183 ? 15.728 -22.809 36.017 1.00 37.84 183 ARG A O 1
ATOM 1422 N N . ASN A 1 184 ? 17.276 -22.862 37.647 1.00 41.75 184 ASN A N 1
ATOM 1423 C CA . ASN A 1 184 ? 16.750 -23.998 38.408 1.00 41.75 184 ASN A CA 1
ATOM 1424 C C . ASN A 1 184 ? 16.579 -23.566 39.869 1.00 41.75 184 ASN A C 1
ATOM 1426 O O . ASN A 1 184 ? 17.546 -23.588 40.619 1.00 41.75 184 ASN A O 1
ATOM 1430 N N . ASP A 1 185 ? 15.368 -23.163 40.256 1.00 47.59 185 ASP A N 1
ATOM 1431 C CA . ASP A 1 185 ? 14.910 -23.321 41.643 1.00 47.59 185 ASP A CA 1
ATOM 1432 C C . ASP A 1 185 ? 13.376 -23.249 41.692 1.00 47.59 185 ASP A C 1
ATOM 1434 O O . ASP A 1 185 ? 12.755 -22.236 42.009 1.00 47.59 185 ASP A O 1
ATOM 1438 N N . GLN A 1 186 ? 12.746 -24.342 41.265 1.00 46.12 186 GLN A N 1
ATOM 1439 C CA . GLN A 1 186 ? 11.369 -24.675 41.619 1.00 46.12 186 GLN A CA 1
ATOM 1440 C C . GLN A 1 186 ? 11.290 -26.178 41.848 1.00 46.12 186 GLN A C 1
ATOM 1442 O O . GLN A 1 186 ? 10.773 -26.909 41.013 1.00 46.12 186 GLN A O 1
ATOM 1447 N N . SER A 1 187 ? 11.836 -26.641 42.970 1.00 50.31 187 SER A N 1
ATOM 1448 C CA . SER A 1 187 ? 11.434 -27.924 43.556 1.00 50.31 187 SER A CA 1
ATOM 1449 C C . SER A 1 187 ? 12.129 -28.157 44.893 1.00 50.31 187 SER A C 1
ATOM 1451 O O . SER A 1 187 ? 12.939 -29.074 44.959 1.00 50.31 187 SER A O 1
ATOM 1453 N N . LYS A 1 188 ? 11.844 -27.352 45.930 1.00 44.19 188 LYS A N 1
ATOM 1454 C CA . LYS A 1 188 ? 11.969 -27.747 47.351 1.00 44.19 188 LYS A CA 1
ATOM 1455 C C . LYS A 1 188 ? 11.088 -26.866 48.242 1.00 44.19 188 LYS A C 1
ATOM 1457 O O . LYS A 1 188 ? 11.580 -25.958 48.894 1.00 44.19 188 LYS A O 1
ATOM 1462 N N . GLU A 1 189 ? 9.804 -27.177 48.309 1.00 47.47 189 GLU A N 1
ATOM 1463 C CA . GLU A 1 189 ? 9.053 -27.043 49.557 1.00 47.47 189 GLU A CA 1
ATOM 1464 C C . GLU A 1 189 ? 8.095 -28.237 49.641 1.00 47.47 189 GLU A C 1
ATOM 1466 O O . GLU A 1 189 ? 7.589 -28.679 48.614 1.00 47.47 189 GLU A O 1
ATOM 1471 N N . GLU A 1 190 ? 7.925 -28.758 50.860 1.00 40.19 190 GLU A N 1
ATOM 1472 C CA . GLU A 1 190 ? 7.126 -29.930 51.271 1.00 40.19 190 GLU A CA 1
ATOM 1473 C C . GLU A 1 190 ? 7.834 -31.302 51.235 1.00 40.19 190 GLU A C 1
ATOM 1475 O O . GLU A 1 190 ? 7.719 -32.073 50.285 1.00 40.19 190 GLU A O 1
ATOM 1480 N N . THR A 1 191 ? 8.484 -31.703 52.337 1.00 38.81 191 THR A N 1
ATOM 1481 C CA . THR A 1 191 ? 7.864 -32.586 53.359 1.00 38.81 191 THR A CA 1
ATOM 1482 C C . THR A 1 191 ? 8.880 -32.927 54.469 1.00 38.81 191 THR A C 1
ATOM 1484 O O . THR A 1 191 ? 9.970 -33.404 54.165 1.00 38.81 191 THR A O 1
ATOM 1487 N N . GLU A 1 192 ? 8.438 -32.686 55.714 1.00 36.81 192 GLU A N 1
ATOM 1488 C CA . GLU A 1 192 ? 8.953 -33.085 57.052 1.00 36.81 192 GLU A CA 1
ATOM 1489 C C . GLU A 1 192 ? 10.324 -32.599 57.556 1.00 36.81 192 GLU A C 1
ATOM 1491 O O . GLU A 1 192 ? 11.386 -33.059 57.085 1.00 36.81 192 GLU A O 1
#

Solvent-accessible surface area (backbone atoms only — not comparable to full-atom values): 12236 Å² to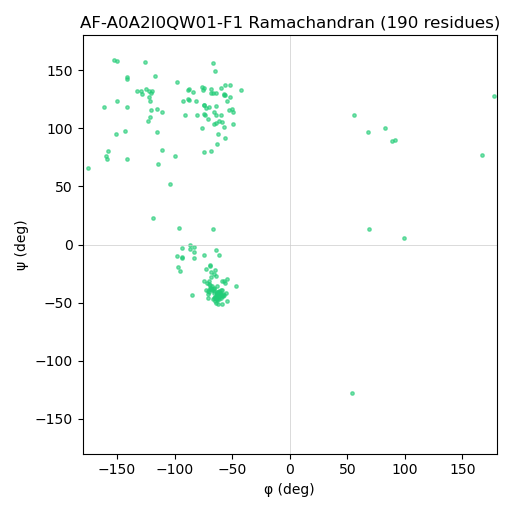tal; per-residue (Å²): 133,71,65,71,59,56,56,57,56,56,58,58,60,66,69,74,76,78,84,84,87,83,84,89,85,91,77,86,81,71,85,68,82,72,81,77,82,62,87,72,70,68,60,68,80,88,57,54,48,68,56,50,16,54,50,50,14,50,51,35,34,72,35,83,70,34,78,41,41,34,37,50,47,56,92,95,45,25,40,33,22,28,28,54,65,86,88,55,53,73,68,56,52,51,49,44,45,50,52,33,46,62,64,30,38,84,40,70,67,30,58,76,40,48,70,41,82,39,60,70,60,20,52,50,52,43,55,33,49,51,34,37,74,73,71,40,46,70,60,31,51,52,51,53,51,50,56,53,52,58,73,70,54,80,88,71,79,78,77,86,67,74,81,55,88,84,69,68,79,82,91,78,82,88,80,88,77,89,80,85,87,83,83,90,86,88,86,87,82,90,84,138

Radius of gyration: 31.12 Å; Cα contacts (8 Å, |Δi|>4): 163; chains: 1; bounding box: 59×57×120 Å

Secondary structure (DSSP, 8-state):
--HHHHHHHHHHHHTTS---------------------------TTS-HHHHHHHHHHHHHTSTTEEEEEEEEETTEEEEEEEE-TT--HHHHHHHHHHHHHHHTTSTTTTT-EEEE-HHHHHHHHHHHHHHHTT-HHHHHHHHHHHHHHHHS--PPPP-----TT--------------------------

Foldseek 3Di:
DDCVVVVVVVVVVVVVPPDDDDDDDDDDDPDDPPPPPDVAPPLPPPDDQVRLQVVLQVLLCPQPQFPGKGWGADDLAIEIETEGDPPDDPVVLVVSQVVSLVSQCPPSSRVRYHYHHDPVVRVLRVVLVVCVVVVNNVVSVVVSVVVVVVVVDDDDPPDPPPPPPVPDPPPPDDDDDDDDDDDDDDDDDDDD

Organism: NCBI:txid2018042

Mean predicted aligned error: 18.25 Å

Sequence (192 aa):
MDYKGLNIMMFIILFLAGCMSQQNQGGPSLEEPTPISDSEIEQSNEHSNQQAAKRLSQLASDVPNVQDATAVVFGSYTIVGVDVDGDLDRSRVGTIKYSVAEAIKHDPFGHYAFVIADADITDRLRKMNERIRQGHADEAILDEISNLVARFIPETPPKETAPNPNNRPNEDNQEQGPVENIRNDQSKEETE